Protein AF-A0A957QYV6-F1 (afdb_monomer_lite)

Foldseek 3Di:
DDPPDQQKAKEKAKAAALQAPPDDQVFWKKKWKAAPVRDIDIDIWGADPNRITMDMDIDSDQRAKTKIWIAGNQADSLRRVFADTDIDIDGSVQVPDSYHYDDYDYDHNVRVVVRVLFKDKDKDKDFDADPVRAGDFFKKKWKWFWDAEQQKIWTHTFWIWGAHPRRMTMIMGMGGARGDQVSVVVVTDIAGHVVSVVVQQVQCVVQDDPVLQFDDDGDDFQLNCQSVQVVPDDPVPRGGGHDDPVCQVVSLVSNVVRGDQDVVCVVLCYPPNHPDDCSRDSDGPIDMWIWDQDPNDIDTPDDDGSD

Secondary structure (DSSP, 8-state):
----PPP-EEEEEEEE-TT-TT--TT--EEEEEEETTS-EEEEEE---TTSEEEEEEEESS---SEEEEEEESSS-HHHHHHB--EEEEE-GGGTTSSEEEPPPEE--HHHHHHHHHHEEEEEEEEE-B-TTS-B-TT-EEEEEEEEEETTEEEEEEEEEEE--TTSEEEEEEEEE--B-HHHHHHT--EEE-HHHHHHHHHHHTTTS-GGGSPPP-SS--GGGGTTTTGGGS-GGGS--SS--GGGHHHHHHHHHTTSPP-HHHHHTT-BTTS---GGG--S--EEEEEEEEETTEEEEEEE----

Radius of gyration: 24.92 Å; chains: 1; bounding box: 70×62×64 Å

Structure (mmCIF, N/CA/C/O backbone):
data_AF-A0A957QYV6-F1
#
_entry.id   AF-A0A957QYV6-F1
#
loop_
_atom_site.group_PDB
_atom_site.id
_atom_site.type_symbol
_atom_site.label_atom_id
_atom_site.label_alt_id
_atom_site.label_comp_id
_atom_site.label_asym_id
_atom_site.label_entity_id
_atom_site.label_seq_id
_atom_site.pdbx_PDB_ins_code
_atom_site.Cartn_x
_atom_site.Cartn_y
_atom_site.Cartn_z
_atom_site.occupancy
_atom_site.B_iso_or_equiv
_atom_site.auth_seq_id
_atom_site.auth_comp_id
_atom_site.auth_asym_id
_atom_site.auth_atom_id
_atom_site.pdbx_PDB_model_num
ATOM 1 N N . MET A 1 1 ? -46.517 17.471 26.482 1.00 41.19 1 MET A N 1
ATOM 2 C CA . MET A 1 1 ? -46.016 16.494 25.492 1.00 41.19 1 MET A CA 1
ATOM 3 C C . MET A 1 1 ? -44.554 16.227 25.803 1.00 41.19 1 MET A C 1
ATOM 5 O O . MET A 1 1 ? -43.732 17.108 25.601 1.00 41.19 1 MET A O 1
ATOM 9 N N . ALA A 1 2 ? -44.250 15.076 26.402 1.00 37.91 2 ALA A N 1
ATOM 10 C CA . ALA A 1 2 ? -42.881 14.695 26.727 1.00 37.91 2 ALA A CA 1
ATOM 11 C C . ALA A 1 2 ? -42.143 14.299 25.440 1.00 37.91 2 ALA A C 1
ATOM 13 O O . ALA A 1 2 ? -42.608 13.440 24.692 1.00 37.91 2 ALA A O 1
ATOM 14 N N . SER A 1 3 ? -41.010 14.946 25.183 1.00 40.34 3 SER A N 1
ATOM 15 C CA . SER A 1 3 ? -40.049 14.562 24.151 1.00 40.34 3 SER A CA 1
ATOM 16 C C . SER A 1 3 ? -39.542 13.147 24.458 1.00 40.34 3 SER A C 1
ATOM 18 O O . SER A 1 3 ? -38.694 12.982 25.334 1.00 40.34 3 SER A O 1
ATOM 20 N N . LYS A 1 4 ? -40.059 12.122 23.764 1.00 45.66 4 LYS A N 1
ATOM 21 C CA . LYS A 1 4 ? -39.430 10.793 23.730 1.00 45.66 4 LYS A CA 1
ATOM 22 C C . LYS A 1 4 ? -38.007 10.979 23.201 1.00 45.66 4 LYS A C 1
ATOM 24 O O . LYS A 1 4 ? -37.834 11.356 22.043 1.00 45.66 4 LYS A O 1
ATOM 29 N N . GLY A 1 5 ? -37.006 10.784 24.061 1.00 51.62 5 GLY A N 1
ATOM 30 C CA . GLY A 1 5 ? -35.606 10.769 23.645 1.00 51.62 5 GLY A CA 1
ATOM 31 C C . GLY A 1 5 ? -35.443 9.768 22.504 1.00 51.62 5 GLY A C 1
ATOM 32 O O . GLY A 1 5 ? -35.976 8.665 22.588 1.00 51.62 5 GLY A O 1
ATOM 33 N N . LYS A 1 6 ? -34.788 10.179 21.411 1.00 58.88 6 LYS A N 1
ATOM 34 C CA . LYS A 1 6 ? -34.484 9.275 20.294 1.00 58.88 6 LYS A CA 1
ATOM 35 C C . LYS A 1 6 ? -33.750 8.059 20.857 1.00 58.88 6 LYS A C 1
ATOM 37 O O . LYS A 1 6 ? -32.731 8.249 21.517 1.00 58.88 6 LYS A O 1
ATOM 42 N N . GLU A 1 7 ? -34.279 6.861 20.615 1.00 69.56 7 GLU A N 1
ATOM 43 C CA . GLU A 1 7 ? -33.605 5.605 20.952 1.00 69.56 7 GLU A CA 1
ATOM 44 C C . GLU A 1 7 ? -32.181 5.644 20.386 1.00 69.56 7 GLU A C 1
ATOM 46 O O . GLU A 1 7 ? -31.974 5.981 19.217 1.00 69.56 7 GLU A O 1
ATOM 51 N N . GLN A 1 8 ? -31.191 5.391 21.240 1.00 89.38 8 GLN A N 1
ATOM 52 C CA . GLN A 1 8 ? -29.783 5.373 20.861 1.00 89.38 8 GLN A CA 1
ATOM 53 C C . GLN A 1 8 ? -29.248 3.966 21.051 1.00 89.38 8 GLN A C 1
ATOM 55 O O . GLN A 1 8 ? -29.280 3.429 22.154 1.00 89.38 8 GLN A O 1
ATOM 60 N N . TYR A 1 9 ? -28.706 3.411 19.976 1.00 94.94 9 TYR A N 1
ATOM 61 C CA . TYR A 1 9 ? -28.105 2.088 19.978 1.00 94.94 9 TYR A CA 1
ATOM 62 C C . TYR A 1 9 ? -26.615 2.227 20.279 1.00 94.94 9 TYR A C 1
ATOM 64 O O . TYR A 1 9 ? -25.927 3.007 19.623 1.00 94.94 9 TYR A O 1
ATOM 72 N N . THR A 1 10 ? -26.100 1.495 21.260 1.00 96.69 10 THR A N 1
ATOM 73 C CA . THR A 1 10 ? -24.706 1.575 21.703 1.00 96.69 10 THR A CA 1
ATOM 74 C C . THR A 1 10 ? -24.008 0.234 21.530 1.00 96.69 10 THR A C 1
ATOM 76 O O . THR A 1 10 ? -24.492 -0.787 22.007 1.00 96.69 10 THR A O 1
ATOM 79 N N . LEU A 1 11 ? -22.847 0.246 20.878 1.00 97.69 11 LEU A N 1
ATOM 80 C CA . LEU A 1 11 ? -21.939 -0.894 20.794 1.00 97.69 11 LEU A CA 1
ATOM 81 C C . LEU A 1 11 ? -20.693 -0.620 21.628 1.00 97.69 11 LEU A C 1
ATOM 83 O O . LEU A 1 11 ? -19.989 0.363 21.385 1.00 97.69 11 LEU A O 1
ATOM 87 N N . THR A 1 12 ? -20.386 -1.539 22.533 1.00 97.88 12 THR A N 1
ATOM 88 C CA . THR A 1 12 ? -19.135 -1.572 23.286 1.00 97.88 12 THR A CA 1
ATOM 89 C C . THR A 1 12 ? -18.240 -2.682 22.754 1.00 97.88 12 THR A C 1
ATOM 91 O O . THR A 1 12 ? -18.646 -3.844 22.702 1.00 97.88 12 THR A O 1
ATOM 94 N N . VAL A 1 13 ? -17.008 -2.322 22.395 1.00 98.31 13 VAL A N 1
ATOM 95 C CA . VAL A 1 13 ? -15.967 -3.234 21.909 1.00 98.31 13 VAL A CA 1
ATOM 96 C C . VAL A 1 13 ? -14.778 -3.172 22.873 1.00 98.31 13 VAL A C 1
ATOM 98 O O . VAL A 1 13 ? -13.938 -2.274 22.746 1.00 98.31 13 VAL A O 1
ATOM 101 N N . PRO A 1 14 ? -14.708 -4.072 23.868 1.00 98.25 14 PRO A N 1
ATOM 102 C CA . PRO A 1 14 ? -13.541 -4.191 24.729 1.00 98.25 14 PRO A CA 1
ATOM 103 C C . PRO A 1 14 ? -12.377 -4.810 23.949 1.00 98.25 14 PRO A C 1
ATOM 105 O O . PRO A 1 14 ? -12.573 -5.699 23.120 1.00 98.25 14 PRO A O 1
ATOM 108 N N . LEU A 1 15 ? -11.164 -4.351 24.226 1.00 98.25 15 LEU A N 1
ATOM 109 C CA . LEU A 1 15 ? -9.925 -4.836 23.627 1.00 98.25 15 LEU A CA 1
ATOM 110 C C . LEU A 1 15 ? -8.982 -5.301 24.731 1.00 98.25 15 LEU A C 1
ATOM 112 O O . LEU A 1 15 ? -8.881 -4.645 25.772 1.00 98.25 15 LEU A O 1
ATOM 116 N N . ASP A 1 16 ? -8.273 -6.394 24.475 1.00 97.56 16 ASP A N 1
ATOM 117 C CA . ASP A 1 16 ? -7.343 -6.986 25.429 1.00 97.56 16 ASP A CA 1
ATOM 118 C C . ASP A 1 16 ? -6.001 -7.313 24.766 1.00 97.56 16 ASP A C 1
ATOM 120 O O . ASP A 1 16 ? -5.894 -8.234 23.962 1.00 97.56 16 ASP A O 1
ATOM 124 N N . ALA A 1 17 ? -4.977 -6.538 25.101 1.00 96.69 17 ALA A N 1
ATOM 125 C CA . ALA A 1 17 ? -3.587 -6.737 24.714 1.00 96.69 17 ALA A CA 1
ATOM 126 C C . ALA A 1 17 ? -2.725 -7.220 25.897 1.00 96.69 17 ALA A C 1
ATOM 128 O O . ALA A 1 17 ? -1.499 -7.188 25.809 1.00 96.69 17 ALA A O 1
ATOM 129 N N . SER A 1 18 ? -3.323 -7.679 27.008 1.00 95.38 18 SER A N 1
ATOM 130 C CA . SER A 1 18 ? -2.570 -8.071 28.210 1.00 95.38 18 SER A CA 1
ATOM 131 C C . SER A 1 18 ? -1.651 -9.280 27.997 1.00 95.38 18 SER A C 1
ATOM 133 O O . SER A 1 18 ? -0.782 -9.543 28.822 1.00 95.38 18 SER A O 1
ATOM 135 N N . GLY A 1 19 ? -1.864 -10.047 26.924 1.00 93.75 19 GLY A N 1
ATOM 136 C CA . GLY A 1 19 ? -1.032 -11.190 26.535 1.00 93.75 19 GLY A CA 1
ATOM 137 C C . GLY A 1 19 ? 0.187 -10.836 25.675 1.00 93.75 19 GLY A C 1
ATOM 138 O O . GLY A 1 19 ? 0.870 -11.745 25.211 1.00 93.75 19 GLY A O 1
ATOM 139 N N . VAL A 1 20 ? 0.443 -9.552 25.409 1.00 94.31 20 VAL A N 1
ATOM 140 C CA . VAL A 1 20 ? 1.568 -9.099 24.580 1.00 94.31 20 VAL A CA 1
ATOM 141 C C . VAL A 1 20 ? 2.818 -8.903 25.443 1.00 94.31 20 VAL A C 1
ATOM 143 O O . VAL A 1 20 ? 2.826 -8.069 26.344 1.00 94.31 20 VAL A O 1
ATOM 146 N N . GLU A 1 21 ? 3.894 -9.630 25.134 1.00 86.75 21 GLU A N 1
ATOM 147 C CA . GLU A 1 21 ? 5.145 -9.615 25.917 1.00 86.75 21 GLU A CA 1
ATOM 148 C C . GLU A 1 21 ? 5.842 -8.237 25.924 1.00 86.75 21 GLU A C 1
ATOM 150 O O . GLU A 1 21 ? 6.286 -7.782 26.973 1.00 86.75 21 GLU A O 1
ATOM 155 N N . ASP A 1 22 ? 5.847 -7.525 24.789 1.00 83.19 22 ASP A N 1
ATOM 156 C CA . ASP A 1 22 ? 6.442 -6.183 24.629 1.00 83.19 22 ASP A CA 1
ATOM 157 C C . ASP A 1 22 ? 5.376 -5.076 24.535 1.00 83.19 22 ASP A C 1
ATOM 159 O O . ASP A 1 22 ? 5.407 -4.203 23.652 1.00 83.19 22 ASP A O 1
ATOM 163 N N . PHE A 1 23 ? 4.364 -5.158 25.397 1.00 89.38 23 PHE A N 1
ATOM 164 C CA . PHE A 1 23 ? 3.255 -4.214 25.396 1.00 89.38 23 PHE A CA 1
ATOM 165 C C . PHE A 1 23 ? 3.702 -2.793 25.783 1.00 89.38 23 PHE A C 1
ATOM 167 O O . PHE A 1 23 ? 4.409 -2.580 26.767 1.00 89.38 23 PHE A O 1
ATOM 174 N N . GLN A 1 24 ? 3.241 -1.807 25.009 1.00 86.31 24 GLN A N 1
ATOM 175 C CA . GLN A 1 24 ? 3.562 -0.387 25.166 1.00 86.31 24 GLN A CA 1
ATOM 176 C C . GLN A 1 24 ? 2.261 0.439 25.178 1.00 86.31 24 GLN A C 1
ATOM 178 O O . GLN A 1 24 ? 1.635 0.592 24.129 1.00 86.31 24 GLN A O 1
ATOM 183 N N . PRO A 1 25 ? 1.809 0.965 26.332 1.00 83.06 25 PRO A N 1
ATOM 184 C CA . PRO A 1 25 ? 0.479 1.577 26.476 1.00 83.06 25 PRO A CA 1
ATOM 185 C C . PRO A 1 25 ? 0.282 2.877 25.682 1.00 83.06 25 PRO A C 1
ATOM 187 O O . PRO A 1 25 ? -0.850 3.284 25.414 1.00 83.06 25 PRO A O 1
ATOM 190 N N . GLU A 1 26 ? 1.363 3.545 25.288 1.00 84.75 26 GLU A N 1
ATOM 191 C CA . GLU A 1 26 ? 1.342 4.701 24.392 1.00 84.75 26 GLU A CA 1
ATOM 192 C C . GLU A 1 26 ? 0.882 4.349 22.970 1.00 84.75 26 GLU A C 1
ATOM 194 O O . GLU A 1 26 ? 0.421 5.230 22.237 1.00 84.75 26 GLU A O 1
ATOM 199 N N . GLN A 1 27 ? 0.964 3.072 22.590 1.00 83.12 27 GLN A N 1
ATOM 200 C CA . GLN A 1 27 ? 0.507 2.583 21.298 1.00 83.12 27 GLN A CA 1
ATOM 201 C C . GLN A 1 27 ? -0.994 2.333 21.357 1.00 83.12 27 GLN A C 1
ATOM 203 O O . GLN A 1 27 ? -1.493 1.494 22.104 1.00 83.12 27 GLN A O 1
ATOM 208 N N . GLY A 1 28 ? -1.730 3.103 20.561 1.00 92.56 28 GLY A N 1
ATOM 209 C CA . GLY A 1 28 ? -3.151 2.876 20.370 1.00 92.56 28 GLY A CA 1
ATOM 210 C C . GLY A 1 28 ? -3.423 1.881 19.250 1.00 92.56 28 GLY A C 1
ATOM 211 O O . GLY A 1 28 ? -2.550 1.531 18.459 1.00 92.56 28 GLY A O 1
ATOM 212 N N . VAL A 1 29 ? -4.689 1.513 19.123 1.00 95.69 29 VAL A N 1
ATOM 213 C CA . VAL A 1 29 ? -5.228 0.832 17.941 1.00 95.69 29 VAL A CA 1
ATOM 214 C C . VAL A 1 29 ? -6.418 1.606 17.405 1.00 95.69 29 VAL A C 1
ATOM 216 O O . VAL A 1 29 ? -6.993 2.457 18.090 1.00 95.69 29 VAL A O 1
ATOM 219 N N . ARG A 1 30 ? -6.803 1.322 16.166 1.00 96.88 30 ARG A N 1
ATOM 220 C CA . ARG A 1 30 ? -8.019 1.863 15.567 1.00 96.88 30 ARG A CA 1
ATOM 221 C C . ARG A 1 30 ? -9.064 0.764 15.475 1.00 96.88 30 ARG A C 1
ATOM 223 O O . ARG A 1 30 ? -8.775 -0.335 15.014 1.00 96.88 30 ARG A O 1
ATOM 230 N N . VAL A 1 31 ? -10.276 1.086 15.914 1.00 98.06 31 VAL A N 1
ATOM 231 C CA . VAL A 1 31 ? -11.458 0.235 15.797 1.00 98.06 31 VAL A CA 1
ATOM 232 C C . VAL A 1 31 ? -12.434 0.905 14.845 1.00 98.06 31 VAL A C 1
ATOM 234 O O . VAL A 1 31 ? -12.795 2.068 15.044 1.00 98.06 31 VAL A O 1
ATOM 237 N N . ALA A 1 32 ? -12.869 0.175 13.828 1.00 98.06 32 ALA A N 1
ATOM 238 C CA . ALA A 1 32 ? -13.902 0.601 12.900 1.00 98.06 32 ALA A CA 1
ATOM 239 C C . ALA A 1 32 ? -15.125 -0.310 13.029 1.00 98.06 32 ALA A C 1
ATOM 241 O O . ALA A 1 32 ? -14.990 -1.531 13.063 1.00 98.06 32 ALA A O 1
ATOM 242 N N . ALA A 1 33 ? -16.310 0.291 13.084 1.00 97.56 33 ALA A N 1
ATOM 243 C CA . ALA A 1 33 ? -17.585 -0.388 12.921 1.00 97.56 33 ALA A CA 1
ATOM 244 C C . ALA A 1 33 ? -18.136 -0.027 11.542 1.00 97.56 33 ALA A C 1
ATOM 246 O O . ALA A 1 33 ? -18.519 1.123 11.317 1.00 97.56 33 ALA A O 1
ATOM 247 N N . ILE A 1 34 ? -18.118 -0.991 10.624 1.00 96.81 34 ILE A N 1
ATOM 248 C CA . ILE A 1 34 ? -18.399 -0.800 9.200 1.00 96.81 34 ILE A CA 1
ATOM 249 C C . ILE A 1 34 ? -19.739 -1.452 8.880 1.00 96.81 34 ILE A C 1
ATOM 251 O O . ILE A 1 34 ? -19.940 -2.632 9.163 1.00 96.81 34 ILE A O 1
ATOM 255 N N . SER A 1 35 ? -20.668 -0.696 8.313 1.00 94.19 35 SER A N 1
ATOM 256 C CA . SER A 1 35 ? -21.968 -1.223 7.910 1.00 94.19 35 SER A CA 1
ATOM 257 C C . SER A 1 35 ? -21.918 -1.815 6.496 1.00 94.19 35 SER A C 1
ATOM 259 O O . SER A 1 35 ? -20.920 -1.714 5.778 1.00 94.19 35 SER A O 1
ATOM 261 N N . ARG A 1 36 ? -23.012 -2.453 6.071 1.00 90.25 36 ARG A N 1
ATOM 262 C CA . ARG A 1 36 ? -23.090 -3.116 4.760 1.00 90.25 36 ARG A CA 1
ATOM 263 C C . ARG A 1 36 ? -22.976 -2.154 3.570 1.00 90.25 36 ARG A C 1
ATOM 265 O O . ARG A 1 36 ? -22.570 -2.592 2.499 1.00 90.25 36 ARG A O 1
ATOM 272 N N . ASP A 1 37 ? -23.338 -0.883 3.741 1.00 90.31 37 ASP A N 1
ATOM 273 C CA . ASP A 1 37 ? -23.228 0.131 2.683 1.00 90.31 37 ASP A CA 1
ATOM 274 C C . ASP A 1 37 ? -21.818 0.750 2.576 1.00 90.31 37 ASP A C 1
ATOM 276 O O . ASP A 1 37 ? -21.574 1.587 1.709 1.00 90.31 37 ASP A O 1
ATOM 280 N N . GLY A 1 38 ? -20.883 0.321 3.432 1.00 89.06 38 GLY A N 1
ATOM 281 C CA . GLY A 1 38 ? -19.507 0.813 3.482 1.00 89.06 38 GLY A CA 1
ATOM 282 C C . GLY A 1 38 ? -19.302 2.024 4.394 1.00 89.06 38 GLY A C 1
ATOM 283 O O . GLY A 1 38 ? -18.157 2.404 4.643 1.00 89.06 38 GLY A O 1
ATOM 284 N N . SER A 1 39 ? -20.368 2.615 4.944 1.00 92.12 39 SER A N 1
ATOM 285 C CA . SER A 1 39 ? -20.246 3.647 5.973 1.00 92.12 39 SER A CA 1
ATOM 286 C C . SER A 1 39 ? -19.592 3.081 7.231 1.00 92.12 39 SER A C 1
ATOM 288 O O . SER A 1 39 ? -19.843 1.945 7.639 1.00 92.12 39 SER A O 1
ATOM 290 N N . ALA A 1 40 ? -18.742 3.887 7.865 1.00 95.25 40 ALA A N 1
ATOM 291 C CA . ALA A 1 40 ? -17.979 3.457 9.023 1.00 95.25 40 ALA A CA 1
ATOM 292 C C . ALA A 1 40 ? -17.968 4.513 10.124 1.00 95.25 40 ALA A C 1
ATOM 294 O O . ALA A 1 40 ? -17.790 5.706 9.873 1.00 95.25 40 ALA A O 1
ATOM 295 N N . LEU A 1 41 ? -18.082 4.050 11.367 1.00 96.75 41 LEU A N 1
ATOM 296 C CA . LEU A 1 41 ? -17.695 4.827 12.538 1.00 96.75 41 LEU A CA 1
ATOM 297 C C . LEU A 1 41 ? -16.341 4.333 13.028 1.00 96.75 41 LEU A C 1
ATOM 299 O O . LEU A 1 41 ? -16.109 3.132 13.121 1.00 96.75 41 LEU A O 1
ATOM 303 N N . VAL A 1 42 ? -15.457 5.262 13.384 1.00 97.62 42 VAL A N 1
ATOM 304 C CA . VAL A 1 42 ? -14.078 4.944 13.770 1.00 97.62 42 VAL A CA 1
ATOM 305 C C . VAL A 1 42 ? -13.759 5.522 15.140 1.00 97.62 42 VAL A C 1
ATOM 307 O O . VAL A 1 42 ? -14.167 6.639 15.476 1.00 97.62 42 VAL A O 1
ATOM 310 N N . ARG A 1 43 ? -13.018 4.762 15.945 1.00 97.75 43 ARG A N 1
ATOM 311 C CA . ARG A 1 43 ? -12.474 5.185 17.236 1.00 97.75 43 ARG A CA 1
ATOM 312 C C . ARG A 1 43 ? -11.015 4.778 17.333 1.00 97.75 43 ARG A C 1
ATOM 314 O O . ARG A 1 43 ? -10.644 3.683 16.930 1.00 97.75 43 ARG A O 1
ATOM 321 N N . GLN A 1 44 ? -10.196 5.661 17.887 1.00 96.56 44 GLN A N 1
ATOM 322 C CA . GLN A 1 44 ? -8.854 5.304 18.324 1.00 96.56 44 GLN A CA 1
ATOM 323 C C . GLN A 1 44 ? -8.929 4.929 19.801 1.00 96.56 44 GLN A C 1
ATOM 325 O O . GLN A 1 44 ? -9.503 5.672 20.597 1.00 96.56 44 GLN A O 1
ATOM 330 N N . VAL A 1 45 ? -8.384 3.772 20.151 1.00 96.75 45 VAL A N 1
ATOM 331 C CA . VAL A 1 45 ? -8.402 3.233 21.508 1.00 96.75 45 VAL A CA 1
ATOM 332 C C . VAL A 1 45 ? -6.989 3.278 22.053 1.00 96.75 45 VAL A C 1
ATOM 334 O O . VAL A 1 45 ? -6.060 2.779 21.421 1.00 96.75 45 VAL A O 1
ATOM 337 N N . LYS A 1 46 ? -6.842 3.897 23.221 1.00 95.75 46 LYS A N 1
ATOM 338 C CA . LYS A 1 46 ? -5.640 3.791 24.044 1.00 95.75 46 LYS A CA 1
ATOM 339 C C . LYS A 1 46 ? -5.863 2.702 25.079 1.00 95.75 46 LYS A C 1
ATOM 341 O O . LYS A 1 46 ? -6.993 2.506 25.530 1.00 95.75 46 LYS A O 1
ATOM 346 N N . PHE A 1 47 ? -4.788 2.032 25.447 1.00 96.19 47 PHE A N 1
ATOM 347 C CA . PHE A 1 47 ? -4.816 0.996 26.461 1.00 96.19 47 PHE A CA 1
ATOM 348 C C . PHE A 1 47 ? -4.365 1.554 27.807 1.00 96.19 47 PHE A C 1
ATOM 350 O O . PHE A 1 47 ? -3.587 2.508 27.885 1.00 96.19 47 PHE A O 1
ATOM 357 N N . ASP A 1 48 ? -4.865 0.955 28.877 1.00 95.19 48 ASP A N 1
ATOM 358 C CA . ASP A 1 48 ? -4.328 1.159 30.210 1.00 95.19 48 ASP A CA 1
ATOM 359 C C . ASP A 1 48 ? -3.026 0.362 30.420 1.00 95.19 48 ASP A C 1
ATOM 361 O O . ASP A 1 48 ? -2.544 -0.364 29.548 1.00 95.19 48 ASP A O 1
ATOM 365 N N . LYS A 1 49 ? -2.443 0.485 31.617 1.00 93.12 49 LYS A N 1
ATOM 366 C CA . LYS A 1 49 ? -1.201 -0.215 31.985 1.00 93.12 49 LYS A CA 1
ATOM 367 C C . LYS A 1 49 ? -1.338 -1.742 32.025 1.00 93.12 49 LYS A C 1
ATOM 369 O O . LYS A 1 49 ? -0.321 -2.420 32.067 1.00 93.12 49 LYS A O 1
ATOM 374 N N . SER A 1 50 ? -2.561 -2.268 32.058 1.00 93.69 50 SER A N 1
ATOM 375 C CA . SER A 1 50 ? -2.844 -3.706 32.035 1.00 93.69 50 SER A CA 1
ATOM 376 C C . SER A 1 50 ? -3.087 -4.247 30.625 1.00 93.69 50 SER A C 1
ATOM 378 O O . SER A 1 50 ? -3.381 -5.429 30.477 1.00 93.69 50 SER A O 1
ATOM 380 N N . GLY A 1 51 ? -2.975 -3.403 29.595 1.00 95.12 51 GLY A N 1
ATOM 381 C CA . GLY A 1 51 ? -3.239 -3.796 28.215 1.00 95.12 51 GLY A CA 1
ATOM 382 C C . GLY A 1 51 ? -4.718 -3.809 27.853 1.00 95.12 51 GLY A C 1
ATOM 383 O O . GLY A 1 51 ? -5.077 -4.381 26.830 1.00 95.12 51 GLY A O 1
ATOM 384 N N . ARG A 1 52 ? -5.599 -3.183 28.643 1.00 97.38 52 ARG A N 1
ATOM 385 C CA . ARG A 1 52 ? -7.043 -3.165 28.370 1.00 97.38 52 ARG A CA 1
ATOM 386 C C . ARG A 1 52 ? -7.490 -1.825 27.815 1.00 97.38 52 ARG A C 1
ATOM 388 O O . ARG A 1 52 ? -7.021 -0.770 28.232 1.00 97.38 52 ARG A O 1
ATOM 395 N N . GLY A 1 53 ? -8.402 -1.869 26.854 1.00 96.94 53 GLY A N 1
ATOM 396 C CA . GLY A 1 53 ? -8.959 -0.688 26.203 1.00 96.94 53 GLY A CA 1
ATOM 397 C C . GLY A 1 53 ? -10.401 -0.922 25.776 1.00 96.94 53 GLY A C 1
ATOM 398 O O . GLY A 1 53 ? -10.897 -2.047 25.802 1.00 96.94 53 GLY A O 1
ATOM 399 N N . GLN A 1 54 ? -11.098 0.140 25.381 1.00 97.94 54 GLN A N 1
ATOM 400 C CA . GLN A 1 54 ? -12.483 0.033 24.931 1.00 97.94 54 GLN A CA 1
ATOM 401 C C . GLN A 1 54 ? -12.805 1.069 23.854 1.00 97.94 54 GLN A C 1
ATOM 403 O O . GLN A 1 54 ? -12.476 2.248 23.993 1.00 97.94 54 GLN A O 1
ATOM 408 N N . ALA A 1 55 ? -13.506 0.636 22.805 1.00 98.06 55 ALA A N 1
ATOM 409 C CA . ALA A 1 55 ? -14.213 1.522 21.887 1.00 98.06 55 ALA A CA 1
ATOM 410 C C . ALA A 1 55 ? -15.718 1.496 22.178 1.00 98.06 55 ALA A C 1
ATOM 412 O O . ALA A 1 55 ? -16.297 0.430 22.386 1.00 98.06 55 ALA A O 1
ATOM 413 N N . SER A 1 56 ? -16.354 2.667 22.126 1.00 97.50 56 SER A N 1
ATOM 414 C CA . SER A 1 56 ? -17.811 2.798 22.188 1.00 97.50 56 SER A CA 1
ATOM 415 C C . SER A 1 56 ? -18.333 3.541 20.958 1.00 97.50 56 SER A C 1
ATOM 417 O O . SER A 1 56 ? -17.832 4.613 20.591 1.00 97.50 56 SER A O 1
ATOM 419 N N . PHE A 1 57 ? -19.354 2.967 20.328 1.00 97.31 57 PHE A N 1
ATOM 420 C CA . PHE A 1 57 ? -20.044 3.517 19.164 1.00 97.31 57 PHE A CA 1
ATOM 421 C C . PHE A 1 57 ? -21.510 3.749 19.501 1.00 97.31 57 PHE A C 1
ATOM 423 O O . PHE A 1 57 ? -22.134 2.903 20.134 1.00 97.31 57 PHE A O 1
ATOM 430 N N . THR A 1 58 ? -22.060 4.870 19.045 1.00 96.12 58 THR A N 1
ATOM 431 C CA . THR A 1 58 ? -23.467 5.219 19.252 1.00 96.12 58 THR A CA 1
ATOM 432 C C . THR A 1 58 ? -24.114 5.492 17.906 1.00 96.12 58 THR A C 1
ATOM 434 O O . THR A 1 58 ? -23.584 6.263 17.103 1.00 96.12 58 THR A O 1
ATOM 437 N N . PHE A 1 59 ? -25.268 4.879 17.677 1.00 94.31 59 PHE A N 1
ATOM 438 C CA . PHE A 1 59 ? -26.047 4.969 16.454 1.00 94.31 59 PHE A CA 1
ATOM 439 C C . PHE A 1 59 ? -27.420 5.561 16.771 1.00 94.31 59 PHE A C 1
ATOM 441 O O . PHE A 1 59 ? -28.017 5.281 17.810 1.00 94.31 59 PHE A O 1
ATOM 448 N N . ARG A 1 60 ? -27.920 6.406 15.865 1.00 92.12 60 ARG A N 1
ATOM 449 C CA . ARG A 1 60 ? -29.246 7.036 15.998 1.00 92.12 60 ARG A CA 1
ATOM 450 C C . ARG A 1 60 ? -30.395 6.089 15.655 1.00 92.12 60 ARG A C 1
ATOM 452 O O . ARG A 1 60 ? -31.530 6.370 16.006 1.00 92.12 60 ARG A O 1
ATOM 459 N N . GLU A 1 61 ? -30.088 5.025 14.926 1.00 90.88 61 GLU A N 1
ATOM 460 C CA . GLU A 1 61 ? -31.014 4.009 14.435 1.00 90.88 61 GLU A CA 1
ATOM 461 C C . GLU A 1 61 ? -30.325 2.646 14.542 1.00 90.88 61 GLU A C 1
ATOM 463 O O . GLU A 1 61 ? -29.098 2.586 14.689 1.00 90.88 61 GLU A O 1
ATOM 468 N N . LYS A 1 62 ? -31.094 1.552 14.464 1.00 92.06 62 LYS A N 1
ATOM 469 C CA . LYS A 1 62 ? -30.539 0.192 14.485 1.00 92.06 62 LYS A CA 1
ATOM 470 C C . LYS A 1 62 ? -29.555 0.023 13.325 1.00 92.06 62 LYS A C 1
ATOM 472 O O . LYS A 1 62 ? -29.989 0.056 12.175 1.00 92.06 62 LYS A O 1
ATOM 477 N N . PRO A 1 63 ? -28.259 -0.224 13.587 1.00 92.19 63 PRO A N 1
ATOM 478 C CA . PRO A 1 63 ? -27.256 -0.261 12.524 1.00 92.19 63 PRO A CA 1
ATOM 479 C C . PRO A 1 63 ? -27.284 -1.564 11.710 1.00 92.19 63 PRO A C 1
ATOM 481 O O . PRO A 1 63 ? -26.618 -1.673 10.685 1.00 92.19 63 PRO A O 1
ATOM 484 N N . GLY A 1 64 ? -28.051 -2.568 12.150 1.00 93.69 64 GLY A N 1
ATOM 485 C CA . GLY A 1 64 ? -28.163 -3.846 11.459 1.00 93.69 64 GLY A CA 1
ATOM 486 C C . GLY A 1 64 ? -26.869 -4.657 11.538 1.00 93.69 64 GLY A C 1
ATOM 487 O O . GLY A 1 64 ? -26.329 -4.873 12.623 1.00 93.69 64 GLY A O 1
ATOM 488 N N . HIS A 1 65 ? -26.416 -5.172 10.395 1.00 96.38 65 HIS A N 1
ATOM 489 C CA . HIS A 1 65 ? -25.183 -5.950 10.309 1.00 96.38 65 HIS A CA 1
ATOM 490 C C . HIS A 1 65 ? -23.962 -5.029 10.294 1.00 96.38 65 HIS A C 1
ATOM 492 O O . HIS A 1 65 ? -23.908 -4.101 9.484 1.00 96.38 65 HIS A O 1
ATOM 498 N N . LEU A 1 66 ? -22.971 -5.329 11.130 1.00 97.00 66 LEU A N 1
ATOM 499 C CA . LEU A 1 66 ? -21.723 -4.574 11.210 1.00 97.00 66 LEU A CA 1
ATOM 500 C C . LEU A 1 66 ? -20.518 -5.504 11.124 1.00 97.00 66 LEU A C 1
ATOM 502 O O . LEU A 1 66 ? -20.493 -6.528 11.795 1.00 97.00 66 LEU A O 1
ATOM 506 N N . LYS A 1 67 ? -19.485 -5.083 10.401 1.00 97.25 67 LYS A N 1
ATOM 507 C CA . LYS A 1 67 ? -18.140 -5.641 10.500 1.00 97.25 67 LYS A CA 1
ATOM 508 C C . LYS A 1 67 ? -17.322 -4.784 11.454 1.00 97.25 67 LYS A C 1
ATOM 510 O O . LYS A 1 67 ? -17.109 -3.597 11.198 1.00 97.25 67 LYS A O 1
ATOM 515 N N . ILE A 1 68 ? -16.860 -5.373 12.548 1.00 97.75 68 ILE A N 1
ATOM 516 C CA . ILE A 1 68 ? -15.909 -4.729 13.454 1.00 97.75 68 ILE A CA 1
ATOM 517 C C . ILE A 1 68 ? -14.508 -5.087 13.005 1.00 97.75 68 ILE A C 1
ATOM 519 O O . ILE A 1 68 ? -14.211 -6.257 12.778 1.00 97.75 68 ILE A O 1
ATOM 523 N N . VAL A 1 69 ? -13.656 -4.078 12.873 1.00 97.56 69 VAL A N 1
ATOM 524 C CA . VAL A 1 69 ? -12.261 -4.234 12.470 1.00 97.56 69 VAL A CA 1
ATOM 525 C C . VAL A 1 69 ? -11.368 -3.535 13.481 1.00 97.56 69 VAL A C 1
ATOM 527 O O . VAL A 1 69 ? -11.616 -2.381 13.822 1.00 97.56 69 VAL A O 1
ATOM 530 N N . VAL A 1 70 ? -10.329 -4.226 13.9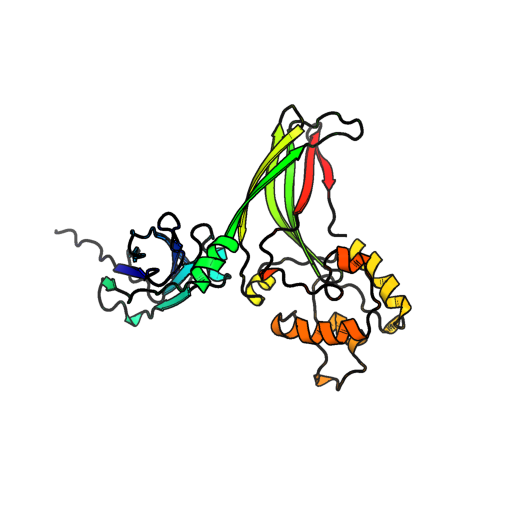40 1.00 97.69 70 VAL A N 1
ATOM 531 C CA . VAL A 1 70 ? -9.289 -3.699 14.828 1.00 97.69 70 VAL A CA 1
ATOM 532 C C . VAL A 1 70 ? -7.950 -3.791 14.105 1.00 97.69 70 VAL A C 1
ATOM 534 O O . VAL A 1 70 ? -7.604 -4.851 13.583 1.00 97.69 70 VAL A O 1
ATOM 537 N N . GLY A 1 71 ? -7.203 -2.689 14.071 1.00 96.31 71 GLY A N 1
ATOM 538 C CA . GLY A 1 71 ? -5.905 -2.626 13.402 1.00 96.31 71 GLY A CA 1
ATOM 539 C C . GLY A 1 71 ? -5.019 -1.465 13.862 1.00 96.31 71 GLY A C 1
ATOM 540 O O . GLY A 1 71 ? -5.303 -0.849 14.897 1.00 96.31 71 GLY A O 1
ATOM 541 N N . PRO A 1 72 ? -3.950 -1.149 13.103 1.00 94.94 72 PRO A N 1
ATOM 542 C CA . PRO A 1 72 ? -3.016 -0.077 13.442 1.00 94.94 72 PRO A CA 1
ATOM 543 C C . PRO A 1 72 ? -3.737 1.257 13.660 1.00 94.94 72 PRO A C 1
ATOM 545 O O . PRO A 1 72 ? -4.668 1.590 12.922 1.00 94.94 72 PRO A O 1
ATOM 548 N N . ALA A 1 73 ? -3.300 2.043 14.646 1.00 93.19 73 ALA A N 1
ATOM 549 C CA . ALA A 1 73 ? -3.916 3.335 14.956 1.00 93.19 73 ALA A CA 1
ATOM 550 C C . ALA A 1 73 ? -3.878 4.318 13.775 1.00 93.19 73 ALA A C 1
ATOM 552 O O . ALA A 1 73 ? -4.785 5.134 13.603 1.00 93.19 73 ALA A O 1
ATOM 553 N N . GLU A 1 74 ? -2.829 4.237 12.966 1.00 91.94 74 GLU A N 1
ATOM 554 C CA . GLU A 1 74 ? -2.525 5.169 11.893 1.00 91.94 74 GLU A CA 1
ATOM 555 C C . GLU A 1 74 ? -3.331 4.868 10.625 1.00 91.94 74 GLU A C 1
ATOM 557 O O . GLU A 1 74 ? -3.672 5.811 9.911 1.00 91.94 74 GLU A O 1
ATOM 562 N N . ALA A 1 75 ? -3.677 3.603 10.362 1.00 93.50 75 ALA A N 1
ATOM 563 C CA . ALA A 1 75 ? -4.314 3.122 9.127 1.00 93.50 75 ALA A CA 1
ATOM 564 C C . ALA A 1 75 ? -5.698 3.750 8.890 1.00 93.50 75 ALA A C 1
ATOM 566 O O . ALA A 1 75 ? -6.481 3.855 9.834 1.00 93.50 75 ALA A O 1
ATOM 567 N N . SER A 1 76 ? -6.042 4.189 7.670 1.00 92.44 76 SER A N 1
ATOM 568 C CA . SER A 1 76 ? -7.405 4.704 7.427 1.00 92.44 76 SER A CA 1
ATOM 569 C C . SER A 1 76 ? -8.438 3.581 7.448 1.00 92.44 76 SER A C 1
ATOM 571 O O . SER A 1 76 ? -8.105 2.401 7.498 1.00 92.44 76 SER A O 1
ATOM 573 N N . THR A 1 77 ? -9.718 3.944 7.419 1.00 92.19 77 THR A N 1
ATOM 574 C CA . THR A 1 77 ? -10.815 2.975 7.337 1.00 92.19 77 THR A CA 1
ATOM 575 C C . THR A 1 77 ? -10.696 2.086 6.100 1.00 92.19 77 THR A C 1
ATOM 577 O O . THR A 1 77 ? -10.993 0.896 6.163 1.00 92.19 77 THR A O 1
ATOM 580 N N . GLU A 1 78 ? -10.271 2.655 4.974 1.00 89.88 78 GLU A N 1
ATOM 581 C CA . GLU A 1 78 ? -10.060 1.940 3.715 1.00 89.88 78 GLU A CA 1
ATOM 582 C C . GLU A 1 78 ? -8.895 0.954 3.844 1.00 89.88 78 GLU A C 1
ATOM 584 O O . GLU A 1 78 ? -9.023 -0.193 3.415 1.00 89.88 78 GLU A O 1
ATOM 589 N N . ASP A 1 79 ? -7.809 1.372 4.505 1.00 92.44 79 ASP A N 1
ATOM 590 C CA . ASP A 1 79 ? -6.660 0.509 4.788 1.00 92.44 79 ASP A CA 1
ATOM 591 C C . ASP A 1 79 ? -7.060 -0.666 5.685 1.00 92.44 79 ASP A C 1
ATOM 593 O O . ASP A 1 79 ? -6.814 -1.822 5.352 1.00 92.44 79 ASP A O 1
ATOM 597 N N . LEU A 1 80 ? -7.772 -0.402 6.785 1.00 93.38 80 LEU A N 1
ATOM 598 C CA . LEU A 1 80 ? -8.215 -1.436 7.726 1.00 93.38 80 LEU A CA 1
ATOM 599 C C . LEU A 1 80 ? -9.059 -2.539 7.068 1.00 93.38 80 LEU A C 1
ATOM 601 O O . LEU A 1 80 ? -9.011 -3.688 7.507 1.00 93.38 80 LEU A O 1
ATOM 605 N N . GLN A 1 81 ? -9.822 -2.212 6.022 1.00 91.31 81 GLN A N 1
ATOM 606 C CA . GLN A 1 81 ? -10.643 -3.184 5.295 1.00 91.31 81 GLN A CA 1
ATOM 607 C C . GLN A 1 81 ? -9.825 -4.155 4.442 1.00 91.31 81 GLN A C 1
ATOM 609 O O . GLN A 1 81 ? -10.254 -5.296 4.256 1.00 91.31 81 GLN A O 1
ATOM 614 N N . GLY A 1 82 ? -8.690 -3.702 3.908 1.00 91.06 82 GLY A N 1
ATOM 615 C CA . GLY A 1 82 ? -7.836 -4.497 3.028 1.00 91.06 82 GLY A CA 1
ATOM 616 C C . GLY A 1 82 ? -6.588 -5.061 3.697 1.00 91.06 82 GLY A C 1
ATOM 617 O O . GLY A 1 82 ? -5.982 -5.990 3.163 1.00 91.06 82 GLY A O 1
ATOM 618 N N . MET A 1 83 ? -6.211 -4.532 4.857 1.00 94.12 83 MET A N 1
ATOM 619 C CA . MET A 1 83 ? -5.109 -5.023 5.673 1.00 94.12 83 MET A CA 1
ATOM 620 C C . MET A 1 83 ? -5.489 -6.273 6.464 1.00 94.12 83 MET A C 1
ATOM 622 O O . MET A 1 83 ? -6.655 -6.546 6.758 1.00 94.12 83 MET A O 1
ATOM 626 N N . GLN A 1 84 ? -4.468 -7.015 6.871 1.00 93.31 84 GLN A N 1
ATOM 627 C CA . GLN A 1 84 ? -4.607 -8.102 7.823 1.00 93.31 84 GLN A CA 1
ATOM 628 C C . GLN A 1 84 ? -4.897 -7.529 9.212 1.00 93.31 84 GLN A C 1
ATOM 630 O O . GLN A 1 84 ? -4.045 -6.999 9.923 1.00 93.31 84 GLN A O 1
ATOM 635 N N . THR A 1 85 ? -6.167 -7.590 9.575 1.00 95.12 85 THR A N 1
ATOM 636 C CA . THR A 1 85 ? -6.722 -7.027 10.800 1.00 95.12 85 THR A CA 1
ATOM 637 C C . THR A 1 85 ? -7.468 -8.103 11.571 1.00 95.12 85 THR A C 1
ATOM 639 O O . THR A 1 85 ? -7.825 -9.152 11.028 1.00 95.12 85 THR A O 1
ATOM 642 N N . ILE A 1 86 ? -7.732 -7.846 12.851 1.00 96.50 86 ILE A N 1
ATOM 643 C CA . ILE A 1 86 ? -8.678 -8.677 13.591 1.00 96.50 86 ILE A CA 1
ATOM 644 C C . ILE A 1 86 ? -10.066 -8.185 13.205 1.00 96.50 86 ILE A C 1
ATOM 646 O O . ILE A 1 86 ? -10.359 -6.997 13.342 1.00 96.50 86 ILE A O 1
ATOM 650 N N . SER A 1 87 ? -10.918 -9.082 12.712 1.00 95.06 87 SER A N 1
ATOM 651 C CA . SER A 1 87 ? -12.279 -8.724 12.329 1.00 95.06 87 SER A CA 1
ATOM 652 C C . SER A 1 87 ? -13.315 -9.676 12.906 1.00 95.06 87 SER A C 1
ATOM 654 O O . SER A 1 87 ? -13.058 -10.865 13.087 1.00 95.06 87 SER A O 1
ATOM 656 N N . GLN A 1 88 ? -14.486 -9.128 13.219 1.00 95.50 88 GLN A N 1
ATOM 657 C CA . GLN A 1 88 ? -15.633 -9.873 13.716 1.00 95.50 88 GLN A CA 1
ATOM 658 C C . GLN A 1 88 ? -16.904 -9.342 13.057 1.00 95.50 88 GLN A C 1
ATOM 660 O O . GLN A 1 88 ? -17.155 -8.138 13.053 1.00 95.50 88 GLN A O 1
ATOM 665 N N . GLU A 1 89 ? -17.717 -10.250 12.528 1.00 96.06 89 GLU A N 1
ATOM 666 C CA . GLU A 1 89 ? -19.024 -9.918 11.968 1.00 96.06 89 GLU A CA 1
ATOM 667 C C . GLU A 1 89 ? -20.089 -9.945 13.070 1.00 96.06 89 GLU A C 1
ATOM 669 O O . GLU A 1 89 ? -20.216 -10.913 13.825 1.00 96.06 89 GLU A O 1
ATOM 674 N N . LEU A 1 90 ? -20.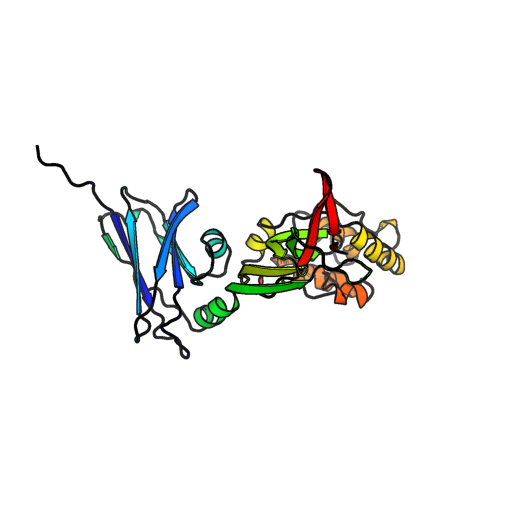878 -8.878 13.156 1.00 95.62 90 LEU A N 1
ATOM 675 C CA . LEU A 1 90 ? -21.989 -8.732 14.083 1.00 95.62 90 LEU A CA 1
ATOM 676 C C . LEU A 1 90 ? -23.305 -8.851 13.332 1.00 95.62 90 LEU A C 1
ATOM 678 O O . LEU A 1 90 ? -23.661 -8.025 12.489 1.00 95.62 90 LEU A O 1
ATOM 682 N N . SER A 1 91 ? -24.073 -9.874 13.694 1.00 94.81 91 SER A N 1
ATOM 683 C CA . SER A 1 91 ? -25.408 -10.074 13.147 1.00 94.81 91 SER A CA 1
ATOM 684 C C . SER A 1 91 ? -26.362 -8.966 13.592 1.00 94.81 91 SER A C 1
ATOM 686 O O . SER A 1 91 ? -26.408 -8.609 14.769 1.00 94.81 91 SER A O 1
ATOM 688 N N . ALA A 1 92 ? -27.245 -8.541 12.684 1.00 93.75 92 ALA A N 1
ATOM 689 C CA . ALA A 1 92 ? -28.356 -7.641 12.997 1.00 93.75 92 ALA A CA 1
ATOM 690 C C . ALA A 1 92 ? -29.236 -8.143 14.162 1.00 93.75 92 ALA A C 1
ATOM 692 O O . ALA A 1 92 ? -29.858 -7.347 14.859 1.00 93.75 92 ALA A O 1
ATOM 693 N N . ARG A 1 93 ? -29.263 -9.462 14.405 1.00 93.06 93 ARG A N 1
ATOM 694 C CA . ARG A 1 93 ? -30.029 -10.097 15.492 1.00 93.06 93 ARG A CA 1
ATOM 695 C C . ARG A 1 93 ? -29.508 -9.767 16.894 1.00 93.06 93 ARG A C 1
ATOM 697 O O . ARG A 1 93 ? -30.228 -10.004 17.859 1.00 93.06 93 ARG A O 1
ATOM 704 N N . LEU A 1 94 ? -28.280 -9.262 17.018 1.00 91.12 94 LEU A N 1
ATOM 705 C CA . LEU A 1 94 ? -27.715 -8.853 18.307 1.00 91.12 94 LEU A CA 1
ATOM 706 C C . LEU A 1 94 ? -28.370 -7.570 18.837 1.00 91.12 94 LEU A C 1
ATOM 708 O O . LEU A 1 94 ? -28.445 -7.384 20.044 1.00 91.12 94 LEU A O 1
ATOM 712 N N . TRP A 1 95 ? -28.948 -6.751 17.956 1.00 91.12 95 TRP A N 1
ATOM 713 C CA . TRP A 1 95 ? -29.633 -5.496 18.285 1.00 91.12 95 TRP A CA 1
ATOM 714 C C . TRP A 1 95 ? -31.089 -5.698 18.734 1.00 91.12 95 TRP A C 1
ATOM 716 O O . TRP A 1 95 ? -31.993 -4.968 18.315 1.00 91.12 95 TRP A O 1
ATOM 726 N N . ARG A 1 96 ? -31.339 -6.738 19.543 1.00 86.38 96 ARG A N 1
ATOM 727 C CA . ARG A 1 96 ? -32.621 -6.892 20.254 1.00 86.38 96 ARG A CA 1
ATOM 728 C C . ARG A 1 96 ? -32.761 -5.834 21.342 1.00 86.38 96 ARG A C 1
ATOM 730 O O . ARG A 1 96 ? -33.846 -5.282 21.491 1.00 86.38 96 ARG A O 1
ATOM 737 N N . ASP A 1 97 ? -31.648 -5.545 22.003 1.00 88.19 97 ASP A N 1
ATOM 738 C CA . ASP A 1 97 ? -31.508 -4.494 22.997 1.00 88.19 97 ASP A CA 1
ATOM 739 C C . ASP A 1 97 ? -30.795 -3.278 22.390 1.00 88.19 97 ASP A C 1
ATOM 741 O O . ASP A 1 97 ? -30.088 -3.378 21.380 1.00 88.19 97 ASP A O 1
ATOM 745 N N . ASP A 1 98 ? -30.949 -2.128 23.042 1.00 91.62 98 ASP A N 1
ATOM 746 C CA . ASP A 1 98 ? -30.305 -0.879 22.627 1.00 91.62 98 ASP A CA 1
ATOM 747 C C . ASP A 1 98 ? -28.800 -0.874 22.930 1.00 91.62 98 ASP A C 1
ATOM 749 O O . ASP A 1 98 ? -28.060 -0.058 22.389 1.00 91.62 98 ASP A O 1
ATOM 753 N N . VAL A 1 99 ? -28.315 -1.787 23.776 1.00 93.81 99 VAL A N 1
ATOM 754 C CA . VAL A 1 99 ? -26.903 -1.880 24.160 1.00 93.81 99 VAL A CA 1
ATOM 755 C C . VAL A 1 99 ? -26.366 -3.266 23.835 1.00 93.81 99 VAL A C 1
ATOM 757 O O . VAL A 1 99 ? -26.835 -4.270 24.364 1.00 93.81 99 VAL A O 1
ATOM 760 N N . VAL A 1 100 ? -25.327 -3.310 23.006 1.00 95.88 100 VAL A N 1
ATOM 761 C CA . VAL A 1 100 ? -24.593 -4.526 22.659 1.00 95.88 100 VAL A CA 1
ATOM 762 C C . VAL A 1 100 ? -23.190 -4.435 23.246 1.00 95.88 100 VAL A C 1
ATOM 764 O O . VAL A 1 100 ? -22.430 -3.520 22.930 1.00 95.88 100 VAL A O 1
ATOM 767 N N . ASN A 1 101 ? -22.832 -5.404 24.087 1.00 96.06 101 ASN A N 1
ATOM 768 C CA . ASN A 1 101 ? -21.486 -5.544 24.636 1.00 96.06 101 ASN A CA 1
ATOM 769 C C . ASN A 1 101 ? -20.833 -6.785 24.037 1.00 96.06 101 ASN A C 1
ATOM 771 O O . ASN A 1 101 ? -21.352 -7.893 24.187 1.00 96.06 101 ASN A O 1
ATOM 775 N N . LEU A 1 102 ? -19.710 -6.599 23.350 1.00 96.25 102 LEU A N 1
ATOM 776 C CA . LEU A 1 102 ? -18.943 -7.713 22.808 1.00 96.25 102 LEU A CA 1
ATOM 777 C C . LEU A 1 102 ? -18.044 -8.337 23.878 1.00 96.25 102 LEU A C 1
ATOM 779 O O . LEU A 1 102 ? -17.627 -7.641 24.810 1.00 96.25 102 LEU A O 1
ATOM 783 N N . PRO A 1 103 ? -17.691 -9.627 23.739 1.00 96.44 103 PRO A N 1
ATOM 784 C CA . PRO A 1 103 ? -16.535 -10.159 24.444 1.00 96.44 103 PRO A CA 1
ATOM 785 C C . PRO A 1 103 ? -15.273 -9.388 24.036 1.00 96.44 103 PRO A C 1
ATOM 787 O O . PRO A 1 103 ? -15.194 -8.842 22.933 1.00 96.44 103 PRO A O 1
ATOM 790 N N . ALA A 1 104 ? -14.283 -9.354 24.928 1.00 97.62 104 ALA A N 1
ATOM 791 C CA . ALA A 1 104 ? -13.028 -8.676 24.646 1.00 97.62 104 ALA A CA 1
ATOM 792 C C . ALA A 1 104 ? -12.329 -9.295 23.428 1.00 97.62 104 ALA A C 1
ATOM 794 O O . ALA A 1 104 ? -12.173 -10.514 23.334 1.00 97.62 104 ALA A O 1
ATOM 795 N N . ILE A 1 105 ? -11.898 -8.442 22.502 1.00 98.06 105 ILE A N 1
ATOM 796 C CA . ILE A 1 105 ? -11.101 -8.856 21.351 1.00 98.06 105 ILE A CA 1
ATOM 797 C C . ILE A 1 105 ? -9.647 -8.957 21.807 1.00 98.06 105 ILE A C 1
ATOM 799 O O . ILE A 1 105 ? -9.002 -7.939 22.068 1.00 98.06 105 ILE A O 1
ATOM 803 N N . ALA A 1 106 ? -9.149 -10.188 21.901 1.00 97.50 106 ALA A N 1
ATOM 804 C CA . ALA A 1 106 ? -7.761 -10.459 22.244 1.00 97.50 106 ALA A CA 1
ATOM 805 C C . ALA A 1 106 ? -6.829 -10.070 21.086 1.00 97.50 106 ALA A C 1
ATOM 807 O O . ALA A 1 106 ? -6.988 -10.540 19.958 1.00 97.50 106 ALA A O 1
ATOM 808 N N . ILE A 1 107 ? -5.837 -9.233 21.375 1.00 96.81 107 ILE A N 1
ATOM 809 C CA . ILE A 1 107 ? -4.790 -8.817 20.447 1.00 96.81 107 ILE A CA 1
ATOM 810 C C . ILE A 1 107 ? -3.538 -9.618 20.783 1.00 96.81 107 ILE A C 1
ATOM 812 O O . ILE A 1 107 ? -2.939 -9.453 21.843 1.00 96.81 107 ILE A O 1
ATOM 816 N N . SER A 1 108 ? -3.150 -10.510 19.876 1.00 95.19 108 SER A N 1
ATOM 817 C CA . SER A 1 108 ? -1.954 -11.333 20.049 1.00 95.19 108 SER A CA 1
ATOM 818 C C . SER A 1 108 ? -0.669 -10.540 19.794 1.00 95.19 108 SER A C 1
ATOM 820 O O . SER A 1 108 ? -0.666 -9.545 19.061 1.00 95.19 108 SER A O 1
ATOM 822 N N . SER A 1 109 ? 0.456 -11.044 20.315 1.00 94.44 109 SER A N 1
ATOM 823 C CA . SER A 1 109 ? 1.795 -10.492 20.052 1.00 94.44 109 SER A CA 1
ATOM 824 C C . SER A 1 109 ? 2.112 -10.384 18.559 1.00 94.44 109 SER A C 1
ATOM 826 O O . SER A 1 109 ? 2.796 -9.450 18.151 1.00 94.44 109 SER A O 1
ATOM 828 N N . TYR A 1 110 ? 1.576 -11.290 17.728 1.00 93.19 110 TYR A N 1
ATOM 829 C CA . TYR A 1 110 ? 1.721 -11.230 16.272 1.00 93.19 110 TYR A CA 1
ATOM 830 C C . TYR A 1 110 ? 1.142 -9.927 15.706 1.00 93.19 110 TYR A C 1
ATOM 832 O O . TYR A 1 110 ? 1.868 -9.156 15.079 1.00 93.19 110 TYR A O 1
ATOM 840 N N . TYR A 1 111 ? -0.141 -9.650 15.963 1.00 93.94 111 TYR A N 1
ATOM 841 C CA . TYR A 1 111 ? -0.789 -8.439 15.455 1.00 93.94 111 TYR A CA 1
ATOM 842 C C . TYR A 1 111 ? -0.158 -7.184 16.047 1.00 93.94 111 TYR A C 1
ATOM 844 O O . TYR A 1 111 ? 0.123 -6.240 15.314 1.00 93.94 111 TYR A O 1
ATOM 852 N N . TRP A 1 112 ? 0.142 -7.200 17.347 1.00 92.44 112 TRP A N 1
ATOM 853 C CA . TRP A 1 112 ? 0.801 -6.079 18.009 1.00 92.44 112 TRP A CA 1
ATOM 854 C C . TRP A 1 112 ? 2.155 -5.744 17.379 1.00 92.44 112 TRP A C 1
ATOM 856 O O . TRP A 1 112 ? 2.438 -4.590 17.061 1.00 92.44 112 TRP A O 1
ATOM 866 N N . HIS A 1 113 ? 2.997 -6.755 17.151 1.00 91.19 113 HIS A N 1
ATOM 867 C CA . HIS A 1 113 ? 4.300 -6.566 16.529 1.00 91.19 113 HIS A CA 1
ATOM 868 C C . HIS A 1 113 ? 4.167 -6.023 15.104 1.00 91.19 113 HIS A C 1
ATOM 870 O O . HIS A 1 113 ? 4.802 -5.023 14.759 1.00 91.19 113 HIS A O 1
ATOM 876 N N . TRP A 1 114 ? 3.329 -6.660 14.288 1.00 91.69 114 TRP A N 1
ATOM 877 C CA . TRP A 1 114 ? 3.233 -6.352 12.869 1.00 91.69 114 TRP A CA 1
ATOM 878 C C . TRP A 1 114 ? 2.522 -5.041 12.571 1.00 91.69 114 TRP A C 1
ATOM 880 O O . TRP A 1 114 ? 2.989 -4.306 11.710 1.00 91.69 114 TRP A O 1
ATOM 890 N N . TRP A 1 115 ? 1.470 -4.674 13.303 1.00 92.00 115 TRP A N 1
ATOM 891 C CA . TRP A 1 115 ? 0.759 -3.413 13.071 1.00 92.00 115 TRP A CA 1
ATOM 892 C C . TRP A 1 115 ? 1.649 -2.177 13.233 1.00 92.00 115 TRP A C 1
ATOM 894 O O . TRP A 1 115 ? 1.497 -1.225 12.469 1.00 92.00 115 TRP A O 1
ATOM 904 N N . ARG A 1 116 ? 2.647 -2.227 14.126 1.00 86.06 116 ARG A N 1
ATOM 905 C CA . ARG A 1 116 ? 3.668 -1.170 14.285 1.00 86.06 116 ARG A CA 1
ATOM 906 C C . ARG A 1 116 ? 4.570 -1.028 13.070 1.00 86.06 116 ARG A C 1
ATOM 908 O O . ARG A 1 116 ? 5.021 0.064 12.730 1.00 86.06 116 ARG A O 1
ATOM 915 N N . ARG A 1 117 ? 4.886 -2.156 12.439 1.00 88.56 117 ARG A N 1
ATOM 916 C CA . ARG A 1 117 ? 5.727 -2.185 11.246 1.00 88.56 117 ARG A CA 1
ATOM 917 C C . ARG A 1 117 ? 4.922 -1.852 10.000 1.00 88.56 117 ARG A C 1
ATOM 919 O O . ARG A 1 117 ? 5.467 -1.240 9.084 1.00 88.56 117 ARG A O 1
ATOM 926 N N . TRP A 1 118 ? 3.655 -2.260 9.976 1.00 92.38 118 TRP A N 1
ATOM 927 C CA . TRP A 1 118 ? 2.858 -2.223 8.772 1.00 92.38 118 TRP A CA 1
ATOM 928 C C . TRP A 1 118 ? 2.425 -0.834 8.384 1.00 92.38 118 TRP A C 1
ATOM 930 O O . TRP A 1 118 ? 2.497 -0.539 7.202 1.00 92.38 118 TRP A O 1
ATOM 940 N N . CYS A 1 119 ? 2.033 0.021 9.330 1.00 91.75 119 CYS A N 1
ATOM 941 C CA . CYS A 1 119 ? 1.644 1.381 8.990 1.00 91.75 119 CYS A CA 1
ATOM 942 C C . CYS A 1 119 ? 2.512 2.430 9.683 1.00 91.75 119 CYS A C 1
ATOM 944 O O . CYS A 1 119 ? 2.593 2.481 10.906 1.00 91.75 119 CYS A O 1
ATOM 946 N N . ARG A 1 120 ? 3.182 3.271 8.886 1.00 90.50 120 ARG A N 1
ATOM 947 C CA . ARG A 1 120 ? 4.158 4.258 9.365 1.00 90.50 120 ARG A CA 1
ATOM 948 C C . ARG A 1 120 ? 4.006 5.582 8.635 1.00 90.50 120 ARG A C 1
ATOM 950 O O . ARG A 1 120 ? 3.495 5.644 7.519 1.00 90.50 120 ARG A O 1
ATOM 957 N N . THR A 1 121 ? 4.497 6.646 9.262 1.00 92.50 121 THR A N 1
ATOM 958 C CA . THR A 1 121 ? 4.662 7.943 8.601 1.00 92.50 121 THR A CA 1
ATOM 959 C C . THR A 1 121 ? 6.091 8.074 8.102 1.00 92.50 121 THR A C 1
ATOM 961 O O . THR A 1 121 ? 7.039 7.961 8.878 1.00 92.50 121 THR A O 1
ATOM 964 N N . PHE A 1 122 ? 6.236 8.341 6.813 1.00 94.31 122 PHE A N 1
ATOM 965 C CA . PHE A 1 122 ? 7.505 8.624 6.167 1.00 94.31 122 PHE A CA 1
ATOM 966 C C . PHE A 1 122 ? 7.707 10.127 6.082 1.00 94.31 122 PHE A C 1
ATOM 968 O O . PHE A 1 122 ? 6.755 10.878 5.884 1.00 94.31 122 PHE A O 1
ATOM 975 N N . THR A 1 123 ? 8.954 10.560 6.247 1.00 97.00 123 THR A N 1
ATOM 976 C CA . THR A 1 123 ? 9.368 11.937 5.972 1.00 97.00 123 THR A CA 1
ATOM 977 C C . THR A 1 123 ? 10.421 11.891 4.882 1.00 97.00 123 THR A C 1
ATOM 979 O O . THR A 1 123 ? 11.490 11.321 5.087 1.00 97.00 123 THR A O 1
ATOM 982 N N . VAL A 1 124 ? 10.117 12.490 3.736 1.00 97.31 124 VAL A N 1
ATOM 983 C CA . VAL A 1 124 ? 11.050 12.614 2.617 1.00 97.31 124 VAL A CA 1
ATOM 984 C C . VAL A 1 124 ? 11.518 14.053 2.558 1.00 97.31 124 VAL A C 1
ATOM 986 O O . VAL A 1 124 ? 10.710 14.982 2.589 1.00 97.31 124 VAL A O 1
ATOM 989 N N . ARG A 1 125 ? 12.835 14.224 2.488 1.00 97.94 125 ARG A N 1
ATOM 990 C CA . ARG A 1 125 ? 13.494 15.517 2.348 1.00 97.94 125 ARG A CA 1
ATOM 991 C C . ARG A 1 125 ? 14.370 15.474 1.119 1.00 97.94 125 ARG A C 1
ATOM 993 O O . ARG A 1 125 ? 15.076 14.492 0.905 1.00 97.94 125 ARG A O 1
ATOM 1000 N N . GLY A 1 126 ? 14.349 16.545 0.349 1.00 97.00 126 GLY A N 1
ATOM 1001 C CA . GLY A 1 126 ? 15.162 16.647 -0.848 1.00 97.00 126 GLY A CA 1
ATOM 1002 C C . GLY A 1 126 ? 15.367 18.088 -1.264 1.00 97.00 126 GLY A C 1
ATOM 1003 O O . GLY A 1 126 ? 14.888 19.023 -0.616 1.00 97.00 126 GLY A O 1
ATOM 1004 N N . ARG A 1 127 ? 16.108 18.262 -2.354 1.00 97.12 127 ARG A N 1
ATOM 1005 C CA . ARG A 1 127 ? 16.389 19.564 -2.942 1.00 97.12 127 ARG A CA 1
ATOM 1006 C C . ARG A 1 127 ? 16.302 19.467 -4.455 1.00 97.12 127 ARG A C 1
ATOM 1008 O O . ARG A 1 127 ? 16.901 18.575 -5.043 1.00 97.12 127 ARG A O 1
ATOM 1015 N N . VAL A 1 128 ? 15.594 20.405 -5.069 1.00 96.50 128 VAL A N 1
ATOM 1016 C CA . VAL A 1 128 ? 15.511 20.544 -6.521 1.00 96.50 128 VAL A CA 1
ATOM 1017 C C . VAL A 1 128 ? 16.499 21.616 -6.966 1.00 96.50 128 VAL A C 1
ATOM 1019 O O . VAL A 1 128 ? 16.474 22.751 -6.474 1.00 96.50 128 VAL A O 1
ATOM 1022 N N . VAL A 1 129 ? 17.368 21.249 -7.904 1.00 95.19 129 VAL A N 1
ATOM 1023 C CA . VAL A 1 129 ? 18.367 22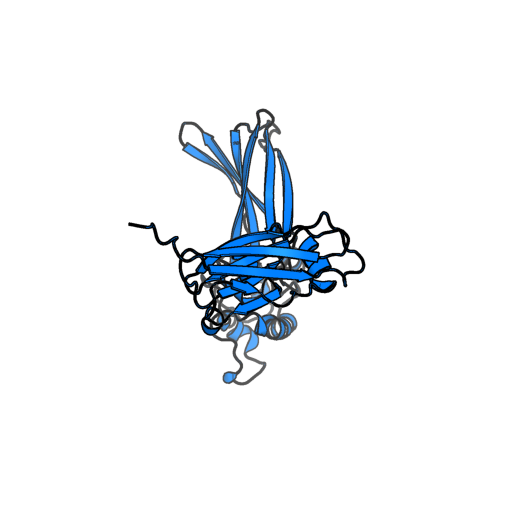.138 -8.500 1.00 95.19 129 VAL A CA 1
ATOM 1024 C C . VAL A 1 129 ? 18.323 22.050 -10.024 1.00 95.19 129 VAL A C 1
ATOM 1026 O O . VAL A 1 129 ? 17.970 21.016 -10.586 1.00 95.19 129 VAL A O 1
ATOM 1029 N N . CYS A 1 130 ? 18.686 23.139 -10.692 1.00 90.75 130 CYS A N 1
ATOM 1030 C CA . CYS A 1 130 ? 18.979 23.150 -12.121 1.00 90.75 130 CYS A CA 1
ATOM 1031 C C . CYS A 1 130 ? 20.269 22.354 -12.417 1.00 90.75 130 CYS A C 1
ATOM 1033 O O . CYS A 1 130 ? 21.070 22.136 -11.504 1.00 90.75 130 CYS A O 1
ATOM 1035 N N . PRO A 1 131 ? 20.546 21.992 -13.687 1.00 89.94 131 PRO A N 1
ATOM 1036 C CA . PRO A 1 131 ? 21.799 21.324 -14.069 1.00 89.94 131 PRO A CA 1
ATOM 1037 C C . PRO A 1 131 ? 23.077 22.088 -13.687 1.00 89.94 131 PRO A C 1
ATOM 1039 O O . PRO A 1 131 ? 24.136 21.492 -13.534 1.00 89.94 131 PRO A O 1
ATOM 1042 N N . ASP A 1 132 ? 22.982 23.407 -13.511 1.00 91.69 132 ASP A N 1
ATOM 1043 C CA . ASP A 1 132 ? 24.076 24.274 -13.056 1.00 91.69 132 ASP A CA 1
ATOM 1044 C C . ASP A 1 132 ? 24.195 24.379 -11.520 1.00 91.69 132 ASP A C 1
ATOM 1046 O O . ASP A 1 132 ? 25.000 25.155 -11.006 1.00 91.69 132 ASP A O 1
ATOM 1050 N N . GLY A 1 133 ? 23.382 23.626 -10.775 1.00 92.75 133 GLY A N 1
ATOM 1051 C CA . GLY A 1 133 ? 23.376 23.580 -9.314 1.00 92.75 133 GLY A CA 1
ATOM 1052 C C . GLY A 1 133 ? 22.571 24.688 -8.625 1.00 92.75 133 GLY A C 1
ATOM 1053 O O . GLY A 1 133 ? 22.475 24.685 -7.393 1.00 92.75 133 GLY A O 1
ATOM 1054 N N . ARG A 1 134 ? 21.967 25.631 -9.363 1.00 95.06 134 ARG A N 1
ATOM 1055 C CA . ARG A 1 134 ? 21.127 26.680 -8.758 1.00 95.06 134 ARG A CA 1
ATOM 1056 C C . ARG A 1 134 ? 19.807 26.108 -8.229 1.00 95.06 134 ARG A C 1
ATOM 1058 O O . ARG A 1 134 ? 19.251 25.203 -8.845 1.00 95.06 134 ARG A O 1
ATOM 1065 N N . PRO A 1 135 ? 19.277 26.625 -7.105 1.00 96.56 135 PRO A N 1
ATOM 1066 C CA . PRO A 1 135 ? 18.030 26.128 -6.533 1.00 96.56 135 PRO A CA 1
ATOM 1067 C C . PRO A 1 135 ? 16.821 26.460 -7.411 1.00 96.56 135 PRO A C 1
ATOM 1069 O O . PRO A 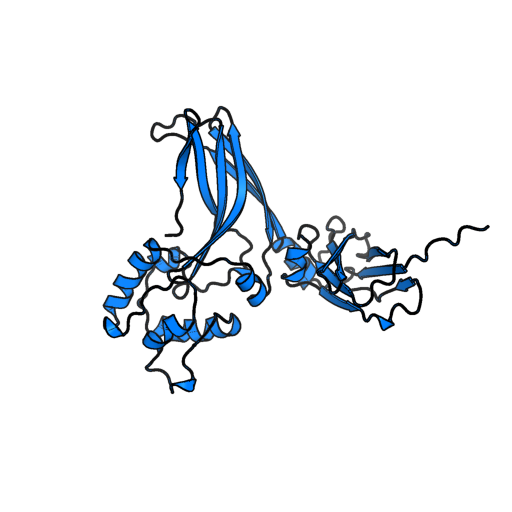1 135 ? 16.778 27.519 -8.038 1.00 96.56 135 PRO A O 1
ATOM 1072 N N . VAL A 1 136 ? 15.813 25.585 -7.387 1.00 95.19 136 VAL A N 1
ATOM 1073 C CA . VAL A 1 136 ? 14.519 25.819 -8.045 1.00 95.19 136 VAL A CA 1
ATOM 1074 C C . VAL A 1 136 ? 13.451 26.123 -6.989 1.00 95.19 136 VAL A C 1
ATOM 1076 O O . VAL A 1 136 ? 12.908 25.188 -6.396 1.00 95.19 136 VAL A O 1
ATOM 1079 N N . PRO A 1 137 ? 13.134 27.401 -6.722 1.00 95.94 137 PRO A N 1
ATOM 1080 C CA . PRO A 1 137 ? 12.130 27.771 -5.729 1.00 95.94 137 PRO A CA 1
ATOM 1081 C C . PRO A 1 137 ? 10.695 27.671 -6.260 1.00 95.94 137 PRO A C 1
ATOM 1083 O O . PRO A 1 137 ? 10.431 27.950 -7.431 1.00 95.94 137 PRO A O 1
ATOM 1086 N N . GLY A 1 138 ? 9.744 27.314 -5.394 1.00 95.88 138 GLY A N 1
ATOM 1087 C CA . GLY A 1 138 ? 8.317 27.268 -5.732 1.00 95.88 138 GLY A CA 1
ATOM 1088 C C . GLY A 1 138 ? 7.916 26.155 -6.709 1.00 95.88 138 GLY A C 1
ATOM 1089 O O . GLY A 1 138 ? 6.839 26.219 -7.300 1.00 95.88 138 GLY A O 1
ATOM 1090 N N . ALA A 1 139 ? 8.765 25.146 -6.908 1.00 97.19 139 ALA A N 1
ATOM 1091 C CA . ALA A 1 139 ? 8.421 23.962 -7.685 1.00 97.19 139 ALA A CA 1
ATOM 1092 C C . ALA A 1 139 ? 7.525 23.031 -6.860 1.00 97.19 139 ALA A C 1
ATOM 1094 O O . ALA A 1 139 ? 7.756 22.825 -5.670 1.00 97.19 139 ALA A O 1
ATOM 1095 N N . THR A 1 140 ? 6.514 22.449 -7.498 1.00 98.00 140 THR A N 1
ATOM 1096 C CA . THR A 1 140 ? 5.682 21.394 -6.917 1.00 98.00 140 THR A CA 1
ATOM 1097 C C . THR A 1 140 ? 6.369 20.053 -7.127 1.00 98.00 140 THR A C 1
ATOM 1099 O O . THR A 1 140 ? 6.574 19.638 -8.267 1.00 98.00 140 THR A O 1
ATOM 1102 N N . VAL A 1 141 ? 6.685 19.374 -6.030 1.00 98.25 141 VAL A N 1
ATOM 1103 C CA . VAL A 1 141 ? 7.269 18.032 -6.004 1.00 98.25 141 VAL A CA 1
ATOM 1104 C C . VAL A 1 141 ? 6.178 17.045 -5.618 1.00 98.25 141 VAL A C 1
ATOM 1106 O O . VAL A 1 141 ? 5.582 17.175 -4.549 1.00 98.25 141 VAL A O 1
ATOM 1109 N N . ARG A 1 142 ? 5.920 16.057 -6.470 1.00 97.88 142 ARG A N 1
ATOM 1110 C CA . ARG A 1 142 ? 5.014 14.935 -6.207 1.00 97.88 142 ARG A CA 1
ATOM 1111 C C . ARG A 1 142 ? 5.831 13.662 -6.078 1.00 97.88 142 ARG A C 1
ATOM 1113 O O . ARG A 1 142 ? 6.686 13.413 -6.921 1.00 97.88 142 ARG A O 1
ATOM 1120 N N . ALA A 1 143 ? 5.557 12.881 -5.043 1.00 97.50 143 ALA A N 1
ATOM 1121 C CA . ALA A 1 143 ? 6.123 11.552 -4.864 1.00 97.50 143 ALA A CA 1
ATOM 1122 C C . ALA A 1 143 ? 5.071 10.493 -5.188 1.00 97.50 143 ALA A C 1
ATOM 1124 O O . ALA A 1 143 ? 3.918 10.599 -4.746 1.00 97.50 143 ALA A O 1
ATOM 1125 N N . PHE A 1 144 ? 5.487 9.468 -5.921 1.00 96.19 144 PHE A N 1
ATOM 1126 C CA . PHE A 1 144 ? 4.670 8.314 -6.266 1.00 96.19 144 PHE A CA 1
ATOM 1127 C C . PHE A 1 144 ? 5.348 7.052 -5.762 1.00 96.19 144 PHE A C 1
ATOM 1129 O O . PHE A 1 144 ? 6.549 6.905 -5.938 1.00 96.19 144 PHE A O 1
ATOM 1136 N N . ASP A 1 145 ? 4.574 6.161 -5.160 1.00 94.62 145 ASP A N 1
ATOM 1137 C CA . ASP A 1 145 ? 4.968 4.769 -4.980 1.00 94.62 145 ASP A CA 1
ATOM 1138 C C . ASP A 1 145 ? 4.754 4.006 -6.295 1.00 94.62 145 ASP A C 1
ATOM 1140 O O . ASP A 1 145 ? 3.763 4.256 -7.000 1.00 94.62 145 ASP A O 1
ATOM 1144 N N . VAL A 1 146 ? 5.705 3.136 -6.639 1.00 93.88 146 VAL A N 1
ATOM 1145 C CA . VAL A 1 146 ? 5.763 2.453 -7.932 1.00 93.88 146 VAL A CA 1
ATOM 1146 C C . VAL A 1 146 ? 5.891 0.955 -7.773 1.00 93.88 146 VAL A C 1
ATOM 1148 O O . VAL A 1 146 ? 6.879 0.439 -7.261 1.00 93.88 146 VAL A O 1
ATOM 1151 N N . ASP A 1 147 ? 4.941 0.261 -8.380 1.00 93.56 147 ASP A N 1
ATOM 1152 C CA . ASP A 1 147 ? 4.905 -1.185 -8.454 1.00 93.56 147 ASP A CA 1
ATOM 1153 C C . ASP A 1 147 ? 5.168 -1.638 -9.890 1.00 93.56 147 ASP A C 1
ATOM 1155 O O . ASP A 1 147 ? 4.424 -1.280 -10.808 1.00 93.56 147 ASP A O 1
ATOM 1159 N N . ARG A 1 148 ? 6.218 -2.441 -10.090 1.00 92.75 148 ARG A N 1
ATOM 1160 C CA . ARG A 1 148 ? 6.596 -2.983 -11.402 1.00 92.75 148 ARG A CA 1
ATOM 1161 C C . ARG A 1 148 ? 6.263 -4.464 -11.473 1.00 92.75 148 ARG A C 1
ATOM 1163 O O . ARG A 1 148 ? 6.671 -5.242 -10.612 1.00 92.75 148 ARG A O 1
ATOM 1170 N N . TRP A 1 149 ? 5.577 -4.871 -12.531 1.00 94.00 149 TRP A N 1
ATOM 1171 C CA . TRP A 1 149 ? 5.249 -6.269 -12.769 1.00 94.00 149 TRP A CA 1
ATOM 1172 C C . TRP A 1 149 ? 5.340 -6.555 -14.262 1.00 94.00 149 TRP A C 1
ATOM 1174 O O . TRP A 1 149 ? 4.560 -6.010 -15.038 1.00 94.00 149 TRP A O 1
ATOM 1184 N N . TRP A 1 150 ? 6.294 -7.397 -14.675 1.00 94.25 150 TRP A N 1
ATOM 1185 C CA . TRP A 1 150 ? 6.571 -7.666 -16.090 1.00 94.25 150 TRP A CA 1
ATOM 1186 C C . TRP A 1 150 ? 6.768 -6.357 -16.893 1.00 94.25 150 TRP A C 1
ATOM 1188 O O . TRP A 1 150 ? 7.597 -5.549 -16.506 1.00 94.25 150 TRP A O 1
ATOM 1198 N N . TRP A 1 151 ? 6.045 -6.086 -17.981 1.00 94.94 151 TRP A N 1
ATOM 1199 C CA . TRP A 1 151 ? 6.106 -4.779 -18.672 1.00 94.94 151 TRP A CA 1
ATOM 1200 C C . TRP A 1 151 ? 5.040 -3.780 -18.209 1.00 94.94 151 TRP A C 1
ATOM 1202 O O . TRP A 1 151 ? 4.782 -2.787 -18.885 1.00 94.94 151 TRP A O 1
ATOM 1212 N N . TRP A 1 152 ? 4.366 -4.043 -17.093 1.00 95.62 152 TRP A N 1
ATOM 1213 C CA . TRP A 1 152 ? 3.377 -3.130 -16.538 1.00 95.62 152 TRP A CA 1
ATOM 1214 C C . TRP A 1 152 ? 3.909 -2.395 -15.316 1.00 95.62 152 TRP A C 1
ATOM 1216 O O . TRP A 1 152 ? 4.721 -2.907 -14.542 1.00 95.62 152 TRP A O 1
ATOM 1226 N N . CYS A 1 153 ? 3.372 -1.198 -15.121 1.00 95.00 153 CYS A N 1
ATOM 1227 C CA . CYS A 1 153 ? 3.627 -0.368 -13.965 1.00 95.00 153 CYS A CA 1
ATOM 1228 C C . CYS A 1 153 ? 2.319 0.151 -13.360 1.00 95.00 153 CYS A C 1
ATOM 1230 O O . CYS A 1 153 ? 1.380 0.490 -14.084 1.00 95.00 153 CYS A O 1
ATOM 1232 N N . SER A 1 154 ? 2.275 0.261 -12.034 1.00 94.75 154 SER A N 1
ATOM 1233 C CA . SER A 1 154 ? 1.263 1.025 -11.306 1.00 94.75 154 SER A CA 1
ATOM 1234 C C . SER A 1 154 ? 1.936 2.155 -10.527 1.00 94.75 154 SER A C 1
ATOM 1236 O O . SER A 1 154 ? 2.881 1.913 -9.782 1.00 94.75 154 SER A O 1
ATOM 1238 N N . LYS A 1 155 ? 1.420 3.384 -10.671 1.00 93.94 155 LYS A N 1
ATOM 1239 C CA . LYS A 1 155 ? 1.882 4.577 -9.939 1.00 93.94 155 LYS A CA 1
ATOM 1240 C C . LYS A 1 155 ? 0.792 5.060 -8.982 1.00 93.94 155 LYS A C 1
ATOM 1242 O O . LYS A 1 155 ? -0.321 5.358 -9.413 1.00 93.94 155 LYS A O 1
ATOM 1247 N N . GLN A 1 156 ? 1.116 5.215 -7.702 1.00 93.06 156 GLN A N 1
ATOM 1248 C CA . GLN A 1 156 ? 0.213 5.791 -6.702 1.00 93.06 156 GLN A CA 1
ATOM 1249 C C . GLN A 1 156 ? 0.841 7.043 -6.091 1.00 93.06 156 GLN A C 1
ATOM 1251 O O . GLN A 1 156 ? 1.871 6.961 -5.434 1.00 93.06 156 GLN A O 1
ATOM 1256 N N . GLN A 1 157 ? 0.214 8.214 -6.249 1.00 95.00 157 GLN A N 1
ATOM 1257 C CA . GLN A 1 157 ? 0.714 9.427 -5.593 1.00 95.00 157 GLN A CA 1
ATOM 1258 C C . GLN A 1 157 ? 0.578 9.289 -4.071 1.00 95.00 157 GLN A C 1
ATOM 1260 O O . GLN A 1 157 ? -0.529 9.105 -3.561 1.00 95.00 157 GLN A O 1
ATOM 1265 N N . VAL A 1 158 ? 1.689 9.425 -3.348 1.00 95.06 158 VAL A N 1
ATOM 1266 C CA . VAL A 1 158 ? 1.730 9.296 -1.882 1.00 95.06 158 VAL A CA 1
ATOM 1267 C C . VAL A 1 158 ? 1.943 10.628 -1.172 1.00 95.06 158 VAL A C 1
ATOM 1269 O O . VAL A 1 158 ? 1.518 10.785 -0.031 1.00 95.06 158 VAL A O 1
ATOM 1272 N N . GLY A 1 159 ? 2.543 11.620 -1.834 1.00 96.25 159 GLY A N 1
ATOM 1273 C CA . GLY A 1 159 ? 2.830 12.907 -1.208 1.00 96.25 159 GLY A CA 1
ATOM 1274 C C . GLY A 1 159 ? 3.066 14.035 -2.201 1.00 96.25 159 GLY A C 1
ATOM 1275 O O . GLY A 1 159 ? 3.423 13.807 -3.355 1.00 96.25 159 GLY A O 1
ATOM 1276 N N . THR A 1 160 ? 2.883 15.263 -1.717 1.00 97.75 160 THR A N 1
ATOM 1277 C CA . THR A 1 160 ? 3.161 16.496 -2.460 1.00 97.75 160 THR A CA 1
ATOM 1278 C C . THR A 1 160 ? 3.807 17.515 -1.528 1.00 97.75 160 THR A C 1
ATOM 1280 O O . THR A 1 160 ? 3.390 17.652 -0.378 1.00 97.75 160 THR A O 1
ATOM 1283 N N . ALA A 1 161 ? 4.793 18.254 -2.029 1.00 98.06 161 ALA A N 1
ATOM 1284 C CA . ALA A 1 161 ? 5.388 19.408 -1.364 1.00 98.06 161 ALA A CA 1
ATOM 1285 C C . ALA A 1 161 ? 5.711 20.517 -2.370 1.00 98.06 161 ALA A C 1
ATOM 1287 O O . ALA A 1 161 ? 5.660 20.317 -3.583 1.00 98.06 161 ALA A O 1
ATOM 1288 N N . VAL A 1 162 ? 6.050 21.693 -1.848 1.00 97.94 162 VAL A N 1
ATOM 1289 C CA . VAL A 1 162 ? 6.536 22.829 -2.634 1.00 97.94 162 VAL A CA 1
ATOM 1290 C C . VAL A 1 162 ? 7.927 23.195 -2.136 1.00 97.94 162 VAL A C 1
ATOM 1292 O O . VAL A 1 162 ? 8.157 23.207 -0.926 1.00 97.94 162 VAL A O 1
ATOM 1295 N N . THR A 1 163 ? 8.852 23.467 -3.053 1.00 98.19 163 THR A N 1
ATOM 1296 C CA . THR A 1 163 ? 10.214 23.862 -2.692 1.00 98.19 163 THR A CA 1
ATOM 1297 C C . THR A 1 163 ? 10.278 25.290 -2.154 1.00 98.19 163 THR A C 1
ATOM 1299 O O . THR A 1 163 ? 9.607 26.198 -2.654 1.00 98.19 163 THR A O 1
ATOM 1302 N N . ASP A 1 164 ? 11.123 25.504 -1.150 1.00 97.88 164 ASP A N 1
ATOM 1303 C CA . ASP A 1 164 ? 11.410 26.824 -0.588 1.00 97.88 164 ASP A CA 1
ATOM 1304 C C . ASP A 1 164 ? 12.367 27.656 -1.470 1.00 97.88 164 ASP A C 1
ATOM 1306 O O . ASP A 1 164 ? 12.759 27.253 -2.567 1.00 97.88 164 ASP A O 1
ATOM 1310 N N . ALA A 1 165 ? 12.782 28.831 -0.981 1.00 97.06 165 ALA A N 1
ATOM 1311 C CA . ALA A 1 165 ? 13.719 29.720 -1.677 1.00 97.06 165 ALA A CA 1
ATOM 1312 C C . ALA A 1 165 ? 15.089 29.073 -1.987 1.00 97.06 165 ALA A C 1
ATOM 1314 O O . ALA A 1 165 ? 15.790 29.509 -2.901 1.00 97.06 165 ALA A O 1
ATOM 1315 N N . HIS A 1 166 ? 15.472 28.030 -1.247 1.00 97.56 166 HIS A N 1
ATOM 1316 C CA . HIS A 1 166 ? 16.709 27.272 -1.427 1.00 97.56 166 HIS A CA 1
ATOM 1317 C C . HIS A 1 166 ? 16.509 25.990 -2.248 1.00 97.56 166 HIS A C 1
ATOM 1319 O O . HIS A 1 166 ? 17.464 25.222 -2.429 1.00 97.56 166 HIS A O 1
ATOM 1325 N N . GLY A 1 167 ? 15.306 25.772 -2.786 1.00 97.06 167 GLY A N 1
ATOM 1326 C CA . GLY A 1 167 ? 14.940 24.584 -3.548 1.00 97.06 167 GLY A CA 1
ATOM 1327 C C . GLY A 1 167 ? 14.678 23.357 -2.673 1.00 97.06 167 GLY A C 1
ATOM 1328 O O . GLY A 1 167 ? 14.573 22.260 -3.210 1.00 97.06 167 GLY A O 1
ATOM 1329 N N . ILE A 1 168 ? 14.616 23.502 -1.347 1.00 98.31 168 ILE A N 1
ATOM 1330 C CA . ILE A 1 168 ? 14.461 22.394 -0.396 1.00 98.31 168 ILE A CA 1
ATOM 1331 C C . ILE A 1 168 ? 12.975 22.084 -0.212 1.00 98.31 168 ILE A C 1
ATOM 1333 O O . ILE A 1 168 ? 12.150 22.994 -0.157 1.00 98.31 168 ILE A O 1
ATOM 1337 N N . PHE A 1 169 ? 12.631 20.803 -0.091 1.00 98.19 169 PHE A N 1
ATOM 1338 C CA . PHE A 1 169 ? 11.289 20.359 0.278 1.00 98.19 169 PHE A CA 1
ATOM 1339 C C . PHE A 1 169 ? 11.328 19.326 1.409 1.00 98.19 169 PHE A C 1
ATOM 1341 O O . PHE A 1 169 ? 12.273 18.544 1.538 1.00 98.19 169 PHE A O 1
ATOM 1348 N N . GLU A 1 170 ? 10.258 19.296 2.199 1.00 98.38 170 GLU A N 1
ATOM 1349 C CA . GLU A 1 170 ? 9.926 18.213 3.124 1.00 98.38 170 GLU A CA 1
ATOM 1350 C C . GLU A 1 170 ? 8.484 17.782 2.842 1.00 98.38 170 GLU A C 1
ATOM 1352 O O . GLU A 1 170 ? 7.590 18.623 2.754 1.00 98.38 170 GLU A O 1
ATOM 1357 N N . MET A 1 171 ? 8.245 16.479 2.717 1.00 97.38 171 MET A N 1
ATOM 1358 C CA . MET A 1 171 ? 6.899 15.912 2.661 1.00 97.38 171 MET A CA 1
ATOM 1359 C C . MET A 1 171 ? 6.745 14.795 3.679 1.00 97.38 171 MET A C 1
ATOM 1361 O O . MET A 1 171 ? 7.683 14.040 3.944 1.00 97.38 171 MET A O 1
ATOM 1365 N N . LYS A 1 172 ? 5.538 14.683 4.232 1.00 96.88 172 LYS A N 1
ATOM 1366 C CA . LYS A 1 172 ? 5.158 13.602 5.136 1.00 96.88 172 LYS A CA 1
ATOM 1367 C C . LYS A 1 172 ? 3.942 12.892 4.596 1.00 96.88 172 LYS A C 1
ATOM 1369 O O . LYS A 1 172 ? 2.964 13.542 4.235 1.00 96.88 172 LYS A O 1
ATOM 1374 N N . PHE A 1 173 ? 3.997 11.573 4.581 1.00 95.31 173 PHE A N 1
ATOM 1375 C CA . PHE A 1 173 ? 2.867 10.758 4.172 1.00 95.31 173 PHE A CA 1
ATOM 1376 C C . PHE A 1 173 ? 2.828 9.462 4.966 1.00 95.31 173 PHE A C 1
ATOM 1378 O O . PHE A 1 173 ? 3.841 8.985 5.480 1.00 95.31 173 PHE A O 1
ATOM 1385 N N . ARG A 1 174 ? 1.626 8.907 5.087 1.00 93.75 174 ARG A N 1
ATOM 1386 C CA . ARG A 1 174 ? 1.405 7.606 5.704 1.00 93.75 174 ARG A CA 1
ATOM 1387 C C . ARG A 1 174 ? 1.507 6.533 4.630 1.00 93.75 174 ARG A C 1
ATOM 1389 O O . ARG A 1 174 ? 0.899 6.673 3.575 1.00 93.75 174 ARG A O 1
ATOM 1396 N N . TRP A 1 175 ? 2.212 5.455 4.935 1.00 93.25 175 TRP A N 1
ATOM 1397 C CA . TRP A 1 175 ? 2.238 4.250 4.119 1.00 93.25 175 TRP A CA 1
ATOM 1398 C C . TRP A 1 175 ? 1.881 3.055 4.987 1.00 93.25 175 TRP A C 1
ATOM 1400 O O . TRP A 1 175 ? 2.450 2.900 6.073 1.00 93.25 175 TRP A O 1
ATOM 1410 N N . CYS A 1 176 ? 0.942 2.237 4.512 1.00 93.00 176 CYS A N 1
ATOM 1411 C CA . CYS A 1 176 ? 0.613 0.970 5.141 1.00 93.00 176 CYS A CA 1
ATOM 1412 C C . CYS A 1 176 ? 0.898 -0.199 4.179 1.00 93.00 176 CYS A C 1
ATOM 1414 O O . CYS A 1 176 ? 0.518 -0.142 3.013 1.00 93.00 176 CYS A O 1
ATOM 1416 N N . CYS A 1 177 ? 1.499 -1.274 4.683 1.00 93.06 177 CYS A N 1
ATOM 1417 C CA . CYS A 1 177 ? 1.628 -2.588 4.043 1.00 93.06 177 CYS A CA 1
ATOM 1418 C C . CYS A 1 177 ? 0.793 -3.621 4.832 1.00 93.06 177 CYS A C 1
ATOM 1420 O O . CYS A 1 177 ? -0.035 -3.250 5.661 1.00 93.06 177 CYS A O 1
ATOM 1422 N N . GLY A 1 178 ? 1.006 -4.920 4.620 1.00 93.56 178 GLY A N 1
ATOM 1423 C CA . GLY A 1 178 ? 0.264 -5.966 5.328 1.00 93.56 178 GLY A CA 1
ATOM 1424 C C . GLY A 1 178 ? -1.108 -6.240 4.728 1.00 93.56 178 GLY A C 1
ATOM 1425 O O . GLY A 1 178 ? -2.039 -6.627 5.435 1.00 93.56 178 GLY A O 1
ATOM 1426 N N . TRP A 1 179 ? -1.251 -5.991 3.430 1.00 94.19 179 TRP A N 1
ATOM 1427 C CA . TRP A 1 179 ? -2.512 -6.141 2.721 1.00 94.19 179 TRP A CA 1
ATOM 1428 C C . TRP A 1 179 ? -2.801 -7.599 2.394 1.00 94.19 179 TRP A C 1
ATOM 1430 O O . TRP A 1 179 ? -1.898 -8.416 2.207 1.00 94.19 179 TRP A O 1
ATOM 1440 N N . TRP A 1 180 ? -4.083 -7.930 2.282 1.00 93.12 180 TRP A N 1
ATOM 1441 C CA . TRP A 1 180 ? -4.483 -9.136 1.577 1.00 93.12 180 TRP A CA 1
ATOM 1442 C C . TRP A 1 180 ? -4.111 -8.996 0.092 1.00 93.12 180 TRP A C 1
ATOM 1444 O O . TRP A 1 180 ? -4.485 -7.988 -0.516 1.00 93.12 180 TRP A O 1
ATOM 1454 N N . PRO A 1 181 ? -3.436 -9.988 -0.522 1.00 93.25 181 PRO A N 1
ATOM 1455 C CA . PRO A 1 181 ? -2.916 -9.859 -1.887 1.00 93.25 181 PRO A CA 1
ATOM 1456 C C . PRO A 1 181 ? -3.980 -9.469 -2.922 1.00 93.25 181 PRO A C 1
ATOM 1458 O O . PRO A 1 181 ? -3.763 -8.599 -3.761 1.00 93.25 181 PRO A O 1
ATOM 1461 N N . TRP A 1 182 ? -5.171 -10.069 -2.831 1.00 90.00 182 TRP A N 1
ATOM 1462 C CA . TRP A 1 182 ? -6.289 -9.783 -3.737 1.00 90.00 182 TRP A CA 1
ATOM 1463 C C . TRP A 1 182 ? -6.833 -8.359 -3.569 1.00 90.00 182 TRP A C 1
ATOM 1465 O O . TRP A 1 182 ? -7.243 -7.732 -4.544 1.00 90.00 182 TRP A O 1
ATOM 1475 N N . TYR A 1 183 ? -6.834 -7.832 -2.340 1.00 91.38 183 TYR A N 1
ATOM 1476 C CA . TYR A 1 183 ? -7.308 -6.477 -2.072 1.00 91.38 183 TYR A CA 1
ATOM 1477 C C . TYR A 1 183 ? -6.307 -5.468 -2.613 1.00 91.38 183 TYR A C 1
ATOM 1479 O O . TYR A 1 183 ? -6.703 -4.521 -3.285 1.00 91.38 183 TYR A O 1
ATOM 1487 N N . TRP A 1 184 ? -5.019 -5.713 -2.357 1.00 92.94 184 TRP A N 1
ATOM 1488 C CA . TRP A 1 184 ? -3.925 -4.914 -2.888 1.00 92.94 184 TRP A CA 1
ATOM 1489 C C . TRP A 1 184 ? -4.009 -4.814 -4.411 1.00 92.94 184 TRP A C 1
ATOM 1491 O O . TRP A 1 184 ? -4.025 -3.713 -4.953 1.00 92.94 184 TRP A O 1
ATOM 1501 N N . TRP A 1 185 ? -4.197 -5.949 -5.092 1.00 90.50 185 TRP A N 1
ATOM 1502 C CA . TRP A 1 185 ? -4.309 -5.977 -6.547 1.00 90.50 185 TRP A CA 1
ATOM 1503 C C . TRP A 1 185 ? -5.486 -5.161 -7.085 1.00 90.50 185 TRP A C 1
ATOM 1505 O O . TRP A 1 185 ? -5.339 -4.401 -8.038 1.00 90.50 185 TRP A O 1
ATOM 1515 N N . ARG A 1 186 ? -6.641 -5.243 -6.417 1.00 88.44 186 ARG A N 1
ATOM 1516 C CA . ARG A 1 186 ? -7.850 -4.490 -6.781 1.00 88.44 186 ARG A CA 1
ATOM 1517 C C . ARG A 1 186 ? -7.675 -2.970 -6.694 1.00 88.44 186 ARG A C 1
ATOM 1519 O O . ARG A 1 186 ? -8.388 -2.248 -7.382 1.00 88.44 186 ARG A O 1
ATOM 1526 N N . LEU A 1 187 ? -6.785 -2.477 -5.831 1.00 88.75 187 LEU A N 1
ATOM 1527 C CA . LEU A 1 187 ? -6.547 -1.040 -5.659 1.00 88.75 187 LEU A CA 1
ATOM 1528 C C . LEU A 1 187 ? -5.587 -0.448 -6.696 1.00 88.75 187 LEU A C 1
ATOM 1530 O O . LEU A 1 187 ? -5.380 0.765 -6.706 1.00 88.75 187 LEU A O 1
ATOM 1534 N N . ARG A 1 188 ? -4.940 -1.284 -7.509 1.00 90.31 188 ARG A N 1
ATOM 1535 C CA . ARG A 1 188 ? -3.870 -0.854 -8.403 1.00 90.31 188 ARG A CA 1
ATOM 1536 C C . ARG A 1 188 ? -4.404 -0.591 -9.801 1.00 90.31 188 ARG A C 1
ATOM 1538 O O . ARG A 1 188 ? -5.223 -1.338 -10.332 1.00 90.31 188 ARG A O 1
ATOM 1545 N N . HIS A 1 189 ? -3.903 0.485 -10.394 1.00 92.19 189 HIS A N 1
ATOM 1546 C CA . HIS A 1 189 ? -4.175 0.842 -11.776 1.00 92.19 189 HIS A CA 1
ATOM 1547 C C . HIS A 1 189 ? -2.919 0.574 -12.587 1.00 92.19 189 HIS A C 1
ATOM 1549 O O . HIS A 1 189 ? -1.923 1.283 -12.462 1.00 92.19 189 HIS A O 1
ATOM 1555 N N . TRP A 1 190 ? -2.977 -0.484 -13.387 1.00 93.69 190 TRP A N 1
ATOM 1556 C CA . TRP A 1 190 ? -1.859 -0.920 -14.203 1.00 93.69 190 TRP A CA 1
ATOM 1557 C C . TRP A 1 190 ? -1.889 -0.251 -15.561 1.00 93.69 190 TRP A C 1
ATOM 1559 O O . TRP A 1 190 ? -2.946 -0.078 -16.170 1.00 93.69 190 TRP A O 1
ATOM 1569 N N . HIS A 1 191 ? -0.705 0.092 -16.040 1.00 93.75 191 HIS A N 1
ATOM 1570 C CA . HIS A 1 191 ? -0.480 0.620 -17.369 1.00 93.75 191 HIS A CA 1
ATOM 1571 C C . HIS A 1 191 ? 0.709 -0.100 -17.986 1.00 93.75 191 HIS A C 1
ATOM 1573 O O . HIS A 1 191 ? 1.632 -0.507 -17.282 1.00 93.75 191 HIS A O 1
ATOM 1579 N N . LEU A 1 192 ? 0.679 -0.270 -19.304 1.00 94.81 192 LEU A N 1
ATOM 1580 C CA . LEU A 1 192 ? 1.855 -0.701 -20.047 1.00 94.81 192 LEU A CA 1
ATOM 1581 C C . LEU A 1 192 ? 2.953 0.362 -19.905 1.00 94.81 192 LEU A C 1
ATOM 1583 O O . LEU A 1 192 ? 2.690 1.534 -20.166 1.00 94.81 192 LEU A O 1
ATOM 1587 N N . GLU A 1 193 ? 4.156 -0.062 -19.527 1.00 94.75 193 GLU A N 1
ATOM 1588 C CA . GLU A 1 193 ? 5.361 0.764 -19.481 1.00 94.75 193 GLU A CA 1
ATOM 1589 C C . GLU A 1 193 ? 6.257 0.391 -20.675 1.00 94.75 193 GLU A C 1
ATOM 1591 O O . GLU A 1 193 ? 6.872 -0.684 -20.667 1.00 94.75 193 GLU A O 1
ATOM 1596 N N . PRO A 1 194 ? 6.309 1.226 -21.731 1.00 93.25 194 PRO A N 1
ATOM 1597 C CA . PRO A 1 194 ? 7.084 0.927 -22.931 1.00 93.25 194 PRO A CA 1
ATOM 1598 C C . PRO A 1 194 ? 8.561 0.656 -22.644 1.00 93.25 194 PRO A C 1
ATOM 1600 O O . PRO A 1 194 ? 9.112 -0.282 -23.213 1.00 93.25 194 PRO A O 1
ATOM 1603 N N . GLU A 1 195 ? 9.175 1.396 -21.719 1.00 92.38 195 GLU A N 1
ATOM 1604 C CA . GLU A 1 195 ? 10.593 1.230 -21.376 1.00 92.38 195 GLU A CA 1
ATOM 1605 C C . GLU A 1 195 ? 10.878 -0.164 -20.795 1.00 92.38 195 GLU A C 1
ATOM 1607 O O . GLU A 1 195 ? 11.871 -0.801 -21.150 1.00 92.38 195 GLU A O 1
ATOM 1612 N N . LEU A 1 196 ? 9.973 -0.704 -19.969 1.00 93.94 196 LEU A N 1
ATOM 1613 C CA . LEU A 1 196 ? 10.092 -2.078 -19.469 1.00 93.94 196 LEU A CA 1
ATOM 1614 C C . LEU A 1 196 ? 9.917 -3.100 -20.598 1.00 93.94 196 LEU A C 1
ATOM 1616 O O . LEU A 1 196 ? 10.644 -4.091 -20.649 1.00 93.94 196 LEU A O 1
ATOM 1620 N N . ALA A 1 197 ? 8.988 -2.876 -21.532 1.00 94.12 197 ALA A N 1
ATOM 1621 C CA . ALA A 1 197 ? 8.821 -3.760 -22.687 1.00 94.12 197 ALA A CA 1
ATOM 1622 C C . ALA A 1 197 ? 10.070 -3.771 -23.589 1.00 94.12 197 ALA A C 1
ATOM 1624 O O . ALA A 1 197 ? 10.499 -4.841 -24.028 1.00 94.12 197 ALA A O 1
ATOM 1625 N N . GLU A 1 198 ? 10.680 -2.607 -23.819 1.00 93.50 198 GLU A N 1
ATOM 1626 C CA . GLU A 1 198 ? 11.927 -2.451 -24.575 1.00 93.50 198 GLU A CA 1
ATOM 1627 C C . GLU A 1 198 ? 13.112 -3.154 -23.902 1.00 93.50 198 GLU A C 1
ATOM 1629 O O . GLU A 1 198 ? 13.977 -3.682 -24.599 1.00 93.50 198 GLU A O 1
ATOM 1634 N N . GLN A 1 199 ? 13.127 -3.236 -22.568 1.00 92.56 199 GLN A N 1
ATOM 1635 C CA . GLN A 1 199 ? 14.127 -4.003 -21.820 1.00 92.56 199 GLN A CA 1
ATOM 1636 C C . GLN A 1 199 ? 13.854 -5.519 -21.837 1.00 92.56 199 GLN A C 1
ATOM 1638 O O . GLN A 1 199 ? 14.788 -6.312 -21.935 1.00 92.56 199 GLN A O 1
ATOM 1643 N N . ILE A 1 200 ? 12.590 -5.950 -21.755 1.00 94.38 200 ILE A N 1
ATOM 1644 C CA . ILE A 1 200 ? 12.218 -7.370 -21.612 1.00 94.38 200 ILE A CA 1
ATOM 1645 C C . ILE A 1 200 ? 12.227 -8.120 -22.947 1.00 94.38 200 ILE A C 1
ATOM 1647 O O . ILE A 1 200 ? 12.734 -9.239 -23.028 1.00 94.38 200 ILE A O 1
ATOM 1651 N N . VAL A 1 201 ? 11.649 -7.546 -24.006 1.00 94.31 201 VAL A N 1
ATOM 1652 C CA . VAL A 1 201 ? 11.457 -8.253 -25.286 1.00 94.31 201 VAL A CA 1
ATOM 1653 C C . VAL A 1 201 ? 12.778 -8.752 -25.892 1.00 94.31 201 VAL A C 1
ATOM 1655 O O . VAL A 1 201 ? 12.815 -9.917 -26.303 1.00 94.31 201 VAL A O 1
ATOM 1658 N N . PRO A 1 202 ? 13.873 -7.966 -25.920 1.00 93.62 202 PRO A N 1
ATOM 1659 C CA . PRO A 1 202 ? 15.161 -8.448 -26.419 1.00 93.62 202 PRO A CA 1
ATOM 1660 C C . PRO A 1 202 ? 15.714 -9.632 -25.624 1.00 93.62 202 PRO A C 1
ATOM 1662 O O . PRO A 1 202 ? 16.380 -10.493 -26.191 1.00 93.62 202 PRO A O 1
ATOM 1665 N N . GLU A 1 203 ? 15.428 -9.714 -24.324 1.00 93.12 203 GLU A N 1
ATOM 1666 C CA . GLU A 1 203 ? 15.848 -10.838 -23.485 1.00 93.12 203 GLU A CA 1
ATOM 1667 C C . GLU A 1 203 ? 15.080 -12.111 -23.833 1.00 93.12 203 GLU A C 1
ATOM 1669 O O . GLU A 1 203 ? 15.678 -13.177 -23.966 1.00 93.12 203 GLU A O 1
ATOM 1674 N N . LEU A 1 204 ? 13.771 -12.001 -24.073 1.00 93.75 204 LEU A N 1
ATOM 1675 C CA . LEU A 1 204 ? 12.953 -13.134 -24.511 1.00 93.75 204 LEU A CA 1
ATOM 1676 C C . LEU A 1 204 ? 13.385 -13.656 -25.887 1.00 93.75 204 LEU A C 1
ATOM 1678 O O . LEU A 1 204 ? 13.419 -14.865 -26.097 1.00 93.75 204 LEU A O 1
ATOM 1682 N N . GLN A 1 205 ? 13.784 -12.767 -26.801 1.00 94.19 205 GLN A N 1
ATOM 1683 C CA . GLN A 1 205 ? 14.272 -13.132 -28.141 1.00 94.19 205 GLN A CA 1
ATOM 1684 C C . GLN A 1 205 ? 15.553 -13.973 -28.130 1.00 94.19 205 GLN A C 1
ATOM 1686 O O . GLN A 1 205 ? 15.854 -14.629 -29.125 1.00 94.19 205 GLN A O 1
ATOM 1691 N N . LYS A 1 206 ? 16.304 -13.990 -27.022 1.00 92.06 206 LYS A N 1
ATOM 1692 C CA . LYS A 1 206 ? 17.507 -14.828 -26.887 1.00 92.06 206 LYS A CA 1
ATOM 1693 C C . LYS A 1 206 ? 17.181 -16.308 -26.700 1.00 92.06 206 LYS A C 1
ATOM 1695 O O . LYS A 1 206 ? 18.040 -17.143 -26.967 1.00 92.06 206 LYS A O 1
ATOM 1700 N N . VAL A 1 207 ? 15.983 -16.627 -26.208 1.00 92.25 207 VAL A N 1
ATOM 1701 C CA . VAL A 1 207 ? 15.610 -17.987 -25.782 1.00 92.25 207 VAL A CA 1
ATOM 1702 C C . VAL A 1 207 ? 14.337 -18.513 -26.446 1.00 92.25 207 VAL A C 1
ATOM 1704 O O . VAL A 1 207 ? 14.201 -19.724 -26.593 1.00 92.25 207 VAL A O 1
ATOM 1707 N N . PHE A 1 208 ? 13.432 -17.638 -26.895 1.00 91.56 208 PHE A N 1
ATOM 1708 C CA . PHE A 1 208 ? 12.169 -18.028 -27.521 1.00 91.56 208 PHE A CA 1
ATOM 1709 C C . PHE A 1 208 ? 12.093 -17.594 -28.991 1.00 91.56 208 PHE A C 1
ATOM 1711 O O . PHE A 1 208 ? 12.512 -16.482 -29.331 1.00 91.56 208 PHE A O 1
ATOM 1718 N N . PRO A 1 209 ? 11.485 -18.417 -29.868 1.00 91.62 209 PRO A N 1
ATOM 1719 C CA . PRO A 1 209 ? 11.053 -17.987 -31.193 1.00 91.62 209 PRO A CA 1
ATOM 1720 C C . PRO A 1 209 ? 10.106 -16.788 -31.112 1.00 91.62 209 PRO A C 1
ATOM 1722 O O . PRO A 1 209 ? 9.296 -16.679 -30.188 1.00 91.62 209 PRO A O 1
ATOM 1725 N N . ARG A 1 210 ? 10.159 -15.907 -32.114 1.00 89.81 210 ARG A N 1
ATOM 1726 C CA . ARG A 1 210 ? 9.386 -14.656 -32.140 1.00 89.81 210 ARG A CA 1
ATOM 1727 C C . ARG A 1 210 ? 7.881 -14.885 -31.982 1.00 89.81 210 ARG A C 1
ATOM 1729 O O . ARG A 1 210 ? 7.208 -14.064 -31.370 1.00 89.81 210 ARG A O 1
ATOM 1736 N N . GLU A 1 211 ? 7.364 -15.988 -32.508 1.00 87.88 211 GLU A N 1
ATOM 1737 C CA . GLU A 1 211 ? 5.948 -16.364 -32.470 1.00 87.88 211 GLU A CA 1
ATOM 1738 C C . GLU A 1 211 ? 5.474 -16.748 -31.062 1.00 87.88 211 GLU A C 1
ATOM 1740 O O . GLU A 1 211 ? 4.281 -16.677 -30.774 1.00 87.88 211 GLU A O 1
ATOM 1745 N N . GLN A 1 212 ? 6.395 -17.152 -30.183 1.00 88.44 212 GLN A N 1
ATOM 1746 C CA . GLN A 1 212 ? 6.095 -17.489 -28.792 1.00 88.44 212 GLN A CA 1
ATOM 1747 C C . GLN A 1 212 ? 6.179 -16.275 -27.866 1.00 88.44 212 GLN A C 1
ATOM 1749 O O . GLN A 1 212 ? 5.652 -16.327 -26.754 1.00 88.44 212 GLN A O 1
ATOM 1754 N N . ILE A 1 213 ? 6.817 -15.184 -28.301 1.00 91.69 213 ILE A N 1
ATOM 1755 C CA . ILE A 1 213 ? 6.984 -13.988 -27.478 1.00 91.69 213 ILE A CA 1
ATOM 1756 C C . ILE A 1 213 ? 5.649 -13.240 -27.408 1.00 91.69 213 ILE A C 1
ATOM 1758 O O . ILE A 1 213 ? 5.146 -12.774 -28.438 1.00 91.69 213 ILE A O 1
ATOM 1762 N N . PRO A 1 214 ? 5.066 -13.101 -26.206 1.00 91.19 214 PRO A N 1
ATOM 1763 C CA . PRO A 1 214 ? 3.810 -12.393 -26.045 1.00 91.19 214 PRO A CA 1
ATOM 1764 C C . PRO A 1 214 ? 3.942 -10.925 -26.467 1.00 91.19 214 PRO A C 1
ATOM 1766 O O . PRO A 1 214 ? 4.984 -10.298 -26.284 1.00 91.19 214 PRO A O 1
ATOM 1769 N N . GLN A 1 215 ? 2.864 -10.362 -27.013 1.00 90.88 215 GLN A N 1
ATOM 1770 C CA . GLN A 1 215 ? 2.794 -8.929 -27.296 1.00 90.88 215 GLN A CA 1
ATOM 1771 C C . GLN A 1 215 ? 2.375 -8.161 -26.039 1.00 90.88 215 GLN A C 1
ATOM 1773 O O . GLN A 1 215 ? 1.451 -8.618 -25.361 1.00 90.88 215 GLN A O 1
ATOM 1778 N N . PRO A 1 216 ? 2.981 -7.000 -25.737 1.00 91.75 216 PRO A N 1
ATOM 1779 C CA . PRO A 1 216 ? 2.551 -6.186 -24.613 1.00 91.75 216 PRO A CA 1
ATOM 1780 C C . PRO A 1 216 ? 1.090 -5.754 -24.737 1.00 91.75 216 PRO A C 1
ATOM 1782 O O . PRO A 1 216 ? 0.655 -5.261 -25.777 1.00 91.75 216 PRO A O 1
ATOM 1785 N N . THR A 1 217 ? 0.322 -5.954 -23.669 1.00 90.25 217 THR A N 1
ATOM 1786 C CA . THR A 1 217 ? -1.091 -5.564 -23.586 1.00 90.25 217 THR A CA 1
ATOM 1787 C C . THR A 1 217 ? -1.257 -4.437 -22.564 1.00 90.25 217 THR A C 1
ATOM 1789 O O . THR A 1 217 ? -0.365 -4.213 -21.747 1.00 90.25 217 THR A O 1
ATOM 1792 N N . PRO A 1 218 ? -2.368 -3.680 -22.577 1.00 88.38 218 PRO A N 1
ATOM 1793 C CA . PRO A 1 218 ? -2.526 -2.535 -21.678 1.00 88.38 218 PRO A CA 1
ATOM 1794 C C . PRO A 1 218 ? -2.790 -2.911 -20.213 1.00 88.38 218 PRO A C 1
ATOM 1796 O O . PRO A 1 218 ? -2.686 -2.038 -19.355 1.00 88.38 218 PRO A O 1
ATOM 1799 N N . GLN A 1 219 ? -3.159 -4.163 -19.922 1.00 90.50 219 GLN A N 1
ATOM 1800 C CA . GLN A 1 219 ? -3.500 -4.633 -18.578 1.00 90.50 219 GLN A CA 1
ATOM 1801 C C . GLN A 1 219 ? -2.901 -6.021 -18.312 1.00 90.50 219 GLN A C 1
ATOM 1803 O O . GLN A 1 219 ? -2.897 -6.848 -19.222 1.00 90.50 219 GLN A O 1
ATOM 1808 N N . PRO A 1 220 ? -2.456 -6.299 -17.076 1.00 92.31 220 PRO A N 1
ATOM 1809 C CA . PRO A 1 220 ? -2.041 -7.625 -16.639 1.00 92.31 220 PRO A CA 1
ATOM 1810 C C . PRO A 1 220 ? -3.093 -8.712 -16.877 1.00 92.31 220 PRO A C 1
ATOM 1812 O O . PRO A 1 220 ? -4.214 -8.623 -16.373 1.00 92.31 220 PRO A O 1
ATOM 1815 N N . ASP A 1 221 ? -2.698 -9.781 -17.562 1.00 91.38 221 ASP A N 1
ATOM 1816 C CA . ASP A 1 221 ? -3.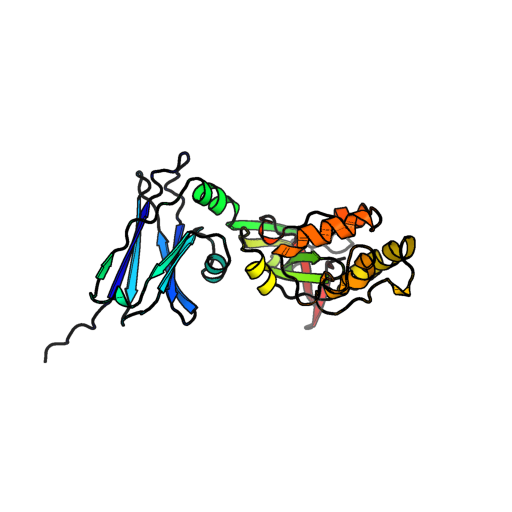494 -11.001 -17.704 1.00 91.38 221 ASP A CA 1
ATOM 1817 C C . ASP A 1 221 ? -2.568 -12.216 -17.741 1.00 91.38 221 ASP A C 1
ATOM 1819 O O . ASP A 1 221 ? -1.463 -12.170 -18.287 1.00 91.38 221 ASP A O 1
ATOM 1823 N N . PHE A 1 222 ? -3.013 -13.323 -17.164 1.00 89.25 222 PHE A N 1
ATOM 1824 C CA . PHE A 1 222 ? -2.234 -14.548 -17.146 1.00 89.25 222 PHE A CA 1
ATOM 1825 C C . PHE A 1 222 ? -2.055 -15.192 -18.524 1.00 89.25 222 PHE A C 1
ATOM 1827 O O . PHE A 1 222 ? -1.039 -15.853 -18.752 1.00 89.25 222 PHE A O 1
ATOM 1834 N N . ALA A 1 223 ? -2.966 -14.934 -19.466 1.00 89.00 223 ALA A N 1
ATOM 1835 C CA . ALA A 1 223 ? -2.854 -15.381 -20.850 1.00 89.00 223 ALA A CA 1
ATOM 1836 C C . ALA A 1 223 ? -1.553 -14.900 -21.510 1.00 89.00 223 ALA A C 1
ATOM 1838 O O . ALA A 1 223 ? -1.065 -15.536 -22.446 1.00 89.00 223 ALA A O 1
ATOM 1839 N N . GLN A 1 224 ? -0.947 -13.828 -20.986 1.00 89.19 224 GLN A N 1
ATOM 1840 C CA . GLN A 1 224 ? 0.338 -13.316 -21.441 1.00 89.19 224 GLN A CA 1
ATOM 1841 C C . GLN A 1 224 ? 1.479 -14.335 -21.319 1.00 89.19 224 GLN A C 1
ATOM 1843 O O . GLN A 1 224 ? 2.432 -14.266 -22.086 1.00 89.19 224 GLN A O 1
ATOM 1848 N N . PHE A 1 225 ? 1.386 -15.297 -20.400 1.00 91.31 225 PHE A N 1
ATOM 1849 C CA . PHE A 1 225 ? 2.432 -16.301 -20.176 1.00 91.31 225 PHE A CA 1
ATOM 1850 C C . PHE A 1 225 ? 2.123 -17.652 -20.821 1.00 91.31 225 PHE A C 1
ATOM 1852 O O . PHE A 1 225 ? 2.962 -18.551 -20.799 1.00 91.31 225 PHE A O 1
ATOM 1859 N N . ALA A 1 226 ? 0.937 -17.818 -21.414 1.00 88.69 226 ALA A N 1
ATOM 1860 C CA . ALA A 1 226 ? 0.480 -19.108 -21.920 1.00 88.69 226 ALA A CA 1
ATOM 1861 C C . ALA A 1 226 ? 1.386 -19.680 -23.025 1.00 88.69 226 ALA A C 1
ATOM 1863 O O . ALA A 1 226 ? 1.585 -20.892 -23.079 1.00 88.69 226 ALA A O 1
ATOM 1864 N N . SER A 1 227 ? 1.946 -18.827 -23.892 1.00 87.94 227 SER A N 1
ATOM 1865 C CA . SER A 1 227 ? 2.880 -19.246 -24.945 1.00 87.94 227 SER A CA 1
ATOM 1866 C C . SER A 1 227 ? 4.247 -19.646 -24.389 1.00 87.94 227 SER A C 1
ATOM 1868 O O . SER A 1 227 ? 4.807 -20.643 -24.831 1.00 87.94 227 SER A O 1
ATOM 1870 N N . LEU A 1 228 ? 4.748 -18.922 -23.383 1.00 89.81 228 LEU A N 1
ATOM 1871 C CA . LEU A 1 228 ? 6.035 -19.199 -22.732 1.00 89.81 228 LEU A CA 1
ATOM 1872 C C . LEU A 1 228 ? 6.000 -20.506 -21.919 1.00 89.81 228 LEU A C 1
ATOM 1874 O O . LEU A 1 228 ? 7.010 -21.191 -21.760 1.00 89.81 228 LEU A O 1
ATOM 1878 N N . LEU A 1 229 ? 4.821 -20.878 -21.415 1.00 88.06 229 LEU A N 1
ATOM 1879 C CA . LEU A 1 229 ? 4.614 -22.053 -20.567 1.00 88.06 229 LEU A CA 1
ATOM 1880 C C . LEU A 1 229 ? 4.066 -23.281 -21.316 1.00 88.06 229 LEU A C 1
ATOM 1882 O O . LEU A 1 229 ? 3.832 -24.312 -20.693 1.00 88.06 229 LEU A O 1
ATOM 1886 N N . ALA A 1 230 ? 3.893 -23.213 -22.639 1.00 78.31 230 ALA A N 1
ATOM 1887 C CA . ALA A 1 230 ? 3.135 -24.202 -23.412 1.00 78.31 230 ALA A CA 1
ATOM 1888 C C . ALA A 1 230 ? 3.653 -25.658 -23.344 1.00 78.31 230 ALA A C 1
ATOM 1890 O O . ALA A 1 230 ? 2.860 -26.570 -23.569 1.00 78.31 230 ALA A O 1
ATOM 1891 N N . ASP A 1 231 ? 4.928 -25.878 -23.009 1.00 68.19 231 ASP A N 1
ATOM 1892 C CA . ASP A 1 231 ? 5.554 -27.211 -22.992 1.00 68.19 231 ASP A CA 1
ATOM 1893 C C . ASP A 1 231 ? 5.353 -28.010 -21.683 1.00 68.19 231 ASP A C 1
ATOM 1895 O O . ASP A 1 231 ? 5.765 -29.165 -21.615 1.00 68.19 231 ASP A O 1
ATOM 1899 N N . GLU A 1 232 ? 4.734 -27.436 -20.640 1.00 60.50 232 GLU A N 1
ATOM 1900 C CA . GLU A 1 232 ? 4.659 -28.058 -19.297 1.00 60.50 232 GLU A CA 1
ATOM 1901 C C . GLU A 1 232 ? 3.322 -28.745 -18.940 1.00 60.50 232 GLU A C 1
ATOM 1903 O O . GLU A 1 232 ? 3.189 -29.279 -17.841 1.00 60.50 232 GLU A O 1
ATOM 1908 N N . GLY A 1 233 ? 2.334 -28.820 -19.842 1.00 49.94 233 GLY A N 1
ATOM 1909 C CA . GLY A 1 233 ? 1.089 -29.546 -19.549 1.00 49.94 233 GLY A CA 1
ATOM 1910 C C . GLY A 1 233 ? -0.068 -29.315 -20.523 1.00 49.94 233 GLY A C 1
ATOM 1911 O O . GLY A 1 233 ? -0.013 -28.468 -21.414 1.00 49.94 233 GLY A O 1
ATOM 1912 N N . THR A 1 234 ? -1.139 -30.104 -20.360 1.00 47.53 234 THR A N 1
ATOM 1913 C CA . THR A 1 234 ? -2.382 -30.032 -21.152 1.00 47.53 234 THR A CA 1
ATOM 1914 C C . THR A 1 234 ? -2.977 -28.620 -21.191 1.00 47.53 234 THR A C 1
ATOM 1916 O O . THR A 1 234 ? -2.893 -27.881 -20.216 1.00 47.53 234 THR A O 1
ATOM 1919 N N . LEU A 1 235 ? -3.675 -28.278 -22.285 1.00 50.09 235 LEU A N 1
ATOM 1920 C CA . LEU A 1 235 ? -4.380 -26.997 -22.509 1.00 50.09 235 LEU A CA 1
ATOM 1921 C C . LEU A 1 235 ? -5.217 -26.490 -21.311 1.00 50.09 235 LEU A C 1
ATOM 1923 O O . LEU A 1 235 ? -5.459 -25.290 -21.219 1.00 50.09 235 LEU A O 1
ATOM 1927 N N . ALA A 1 236 ? -5.644 -27.391 -20.420 1.00 47.97 236 ALA A N 1
ATOM 1928 C CA . ALA A 1 236 ? -6.428 -27.112 -19.220 1.00 47.97 236 ALA A CA 1
ATOM 1929 C C . ALA A 1 236 ? -5.666 -26.381 -18.092 1.00 47.97 236 ALA A C 1
ATOM 1931 O O . ALA A 1 236 ? -6.315 -25.717 -17.292 1.00 47.97 236 ALA A O 1
ATOM 1932 N N . ASP A 1 237 ? -4.328 -26.444 -18.051 1.00 57.59 237 ASP A N 1
ATOM 1933 C CA . ASP A 1 237 ? -3.507 -25.792 -17.007 1.00 57.59 237 ASP A CA 1
ATOM 1934 C C . ASP A 1 237 ? -2.921 -24.443 -17.440 1.00 57.59 237 ASP A C 1
ATOM 1936 O O . ASP A 1 237 ? -2.192 -23.787 -16.688 1.00 57.59 237 ASP A O 1
ATOM 1940 N N . ARG A 1 238 ? -3.257 -23.978 -18.650 1.00 64.75 238 ARG A N 1
ATOM 1941 C CA . ARG A 1 238 ? -2.789 -22.674 -19.117 1.00 64.75 238 ARG A CA 1
ATOM 1942 C C . ARG A 1 238 ? -3.353 -21.576 -18.217 1.00 64.75 238 ARG A C 1
ATOM 1944 O O . ARG A 1 238 ? -4.561 -21.540 -17.965 1.00 64.75 238 ARG A O 1
ATOM 1951 N N . PRO A 1 239 ? -2.508 -20.662 -17.725 1.00 68.12 239 PRO A N 1
ATOM 1952 C CA . PRO A 1 239 ? -2.986 -19.565 -16.915 1.00 68.12 239 PRO A CA 1
ATOM 1953 C C . PRO A 1 239 ? -3.725 -18.600 -17.858 1.00 68.12 239 PRO A C 1
ATOM 1955 O O . PRO A 1 239 ? -3.167 -18.104 -18.831 1.00 68.12 239 PRO A O 1
ATOM 1958 N N . VAL A 1 240 ? -5.026 -18.426 -17.627 1.00 74.94 240 VAL A N 1
ATOM 1959 C CA . VAL A 1 240 ? -5.919 -17.575 -18.425 1.00 74.94 240 VAL A CA 1
ATOM 1960 C C . VAL A 1 240 ? -6.721 -16.701 -17.473 1.00 74.94 240 VAL A C 1
ATOM 1962 O O . VAL A 1 240 ? -7.163 -17.183 -16.427 1.00 74.94 240 VAL A O 1
ATOM 1965 N N . GLY A 1 241 ? -6.938 -15.447 -17.867 1.00 82.62 241 GLY A N 1
ATOM 1966 C CA . GLY A 1 241 ? -7.799 -14.515 -17.160 1.00 82.62 241 GLY A CA 1
ATOM 1967 C C . GLY A 1 241 ? -7.035 -13.580 -16.221 1.00 82.62 241 GLY A C 1
ATOM 1968 O O . GLY A 1 241 ? -5.799 -13.525 -16.244 1.00 82.62 241 GLY A O 1
ATOM 1969 N N . PRO A 1 242 ? -7.772 -12.831 -15.383 1.00 84.94 242 PRO A N 1
ATOM 1970 C CA . PRO A 1 242 ? -7.180 -11.816 -14.528 1.00 84.94 242 PRO A CA 1
ATOM 1971 C C . PRO A 1 242 ? -6.176 -12.437 -13.557 1.00 84.94 242 PRO A C 1
ATOM 1973 O O . PRO A 1 242 ? -6.293 -13.597 -13.161 1.00 84.94 242 PRO A O 1
ATOM 1976 N N . ILE A 1 243 ? -5.198 -11.635 -13.141 1.00 88.12 243 ILE A N 1
ATOM 1977 C CA . ILE A 1 243 ? -4.186 -12.085 -12.187 1.00 88.12 243 ILE A CA 1
ATOM 1978 C C . ILE A 1 243 ? -4.846 -12.461 -10.856 1.00 88.12 243 ILE A C 1
ATOM 1980 O O . ILE A 1 243 ? -5.482 -11.641 -10.191 1.00 88.12 243 ILE A O 1
ATOM 1984 N N . GLU A 1 244 ? -4.627 -13.707 -10.451 1.00 87.62 244 GLU A N 1
ATOM 1985 C CA . GLU A 1 244 ? -4.982 -14.244 -9.143 1.00 87.62 244 GLU A CA 1
ATOM 1986 C C . GLU A 1 244 ? -3.705 -14.427 -8.314 1.00 87.62 244 GLU A C 1
ATOM 1988 O O . GLU A 1 244 ? -2.886 -15.291 -8.641 1.00 87.62 244 GLU A O 1
ATOM 1993 N N . PRO A 1 245 ? -3.520 -13.669 -7.217 1.00 88.31 245 PRO A N 1
ATOM 1994 C CA . PRO A 1 245 ? -2.277 -13.705 -6.449 1.00 88.31 245 PRO A CA 1
ATOM 1995 C C . PRO A 1 245 ? -1.873 -15.093 -5.941 1.00 88.31 245 PRO A C 1
ATOM 1997 O O . PRO A 1 245 ? -0.689 -15.398 -5.875 1.00 88.31 245 PRO A O 1
ATOM 2000 N N . ALA A 1 246 ? -2.846 -15.961 -5.641 1.00 87.38 246 ALA A N 1
ATOM 2001 C CA . ALA A 1 246 ? -2.597 -17.325 -5.172 1.00 87.38 246 ALA A CA 1
ATOM 2002 C C . ALA A 1 246 ? -1.875 -18.219 -6.202 1.00 87.38 246 ALA A C 1
ATOM 2004 O O . ALA A 1 246 ? -1.354 -19.268 -5.836 1.00 87.38 246 ALA A O 1
ATOM 2005 N N . ARG A 1 247 ? -1.853 -17.827 -7.483 1.00 88.38 247 ARG A N 1
ATOM 2006 C CA . ARG A 1 247 ? -1.198 -18.568 -8.572 1.00 88.38 247 ARG A CA 1
ATOM 2007 C C . ARG A 1 247 ? 0.183 -18.019 -8.933 1.00 88.38 247 ARG A C 1
ATOM 2009 O O . ARG A 1 247 ? 0.879 -18.652 -9.725 1.00 88.38 247 ARG A O 1
ATOM 2016 N N . LEU A 1 248 ? 0.573 -16.858 -8.394 1.00 89.94 248 LEU A N 1
ATOM 2017 C CA . LEU A 1 248 ? 1.786 -16.148 -8.812 1.00 89.94 248 LEU A CA 1
ATOM 2018 C C . LEU A 1 248 ? 3.058 -16.964 -8.583 1.00 89.94 248 LEU A C 1
ATOM 2020 O O . LEU A 1 248 ? 3.910 -16.971 -9.466 1.00 89.94 248 LEU A O 1
ATOM 2024 N N . ASP A 1 249 ? 3.166 -17.668 -7.456 1.00 90.00 249 ASP A N 1
ATOM 2025 C CA . ASP A 1 249 ? 4.371 -18.434 -7.114 1.00 90.00 249 ASP A CA 1
ATOM 2026 C C . ASP A 1 249 ? 4.565 -19.617 -8.065 1.00 90.00 249 ASP A C 1
ATOM 2028 O O . ASP A 1 249 ? 5.617 -19.740 -8.683 1.00 90.00 249 ASP A O 1
ATOM 2032 N N . ASN A 1 250 ? 3.511 -20.404 -8.298 1.00 89.19 250 ASN A N 1
ATOM 2033 C CA . ASN A 1 250 ? 3.564 -21.536 -9.228 1.00 89.19 250 ASN A CA 1
ATOM 2034 C C . ASN A 1 250 ? 3.909 -21.089 -10.659 1.00 89.19 250 ASN A C 1
ATOM 2036 O O . ASN A 1 250 ? 4.713 -21.723 -11.338 1.00 89.19 250 ASN A O 1
ATOM 2040 N N . ILE A 1 251 ? 3.313 -19.984 -11.127 1.00 90.56 251 ILE A N 1
ATOM 2041 C CA . ILE A 1 251 ? 3.602 -19.433 -12.460 1.00 90.56 251 ILE A CA 1
ATOM 2042 C C . ILE A 1 251 ? 5.036 -18.908 -12.519 1.00 90.56 251 ILE A C 1
ATOM 2044 O O . ILE A 1 251 ? 5.728 -19.115 -13.514 1.00 90.56 251 ILE A O 1
ATOM 2048 N N . ARG A 1 252 ? 5.496 -18.232 -11.462 1.00 92.56 252 ARG A N 1
ATOM 2049 C CA . ARG A 1 252 ? 6.865 -17.732 -11.372 1.00 92.56 252 ARG A CA 1
ATOM 2050 C C . ARG A 1 252 ? 7.861 -18.878 -11.449 1.00 92.56 252 ARG A C 1
ATOM 2052 O O . ARG A 1 252 ? 8.795 -18.780 -12.237 1.00 92.56 252 ARG A O 1
ATOM 2059 N N . ASP A 1 253 ? 7.659 -19.933 -10.669 1.00 92.00 253 ASP A N 1
ATOM 2060 C CA . ASP A 1 253 ? 8.554 -21.089 -10.620 1.00 92.00 253 ASP A CA 1
ATOM 2061 C C . ASP A 1 253 ? 8.685 -21.752 -11.997 1.00 92.00 253 ASP A C 1
ATOM 2063 O O . ASP A 1 253 ? 9.798 -22.055 -12.420 1.00 92.00 253 ASP A O 1
ATOM 2067 N N . ALA A 1 254 ? 7.587 -21.864 -12.751 1.00 91.69 254 ALA A N 1
ATOM 2068 C CA . ALA A 1 254 ? 7.604 -22.356 -14.130 1.00 91.69 254 ALA A CA 1
ATOM 2069 C C . ALA A 1 254 ? 8.247 -21.373 -15.133 1.00 91.69 254 ALA A C 1
ATOM 2071 O O . ALA A 1 254 ? 8.842 -21.778 -16.128 1.00 91.69 254 ALA A O 1
ATOM 2072 N N . LEU A 1 255 ? 8.141 -20.059 -14.908 1.00 92.00 255 LEU A N 1
ATOM 2073 C CA . LEU A 1 255 ? 8.761 -19.059 -15.782 1.00 92.00 255 LEU A CA 1
ATOM 2074 C C . LEU A 1 255 ? 10.277 -18.979 -15.580 1.00 92.00 255 LEU A C 1
ATOM 2076 O O . LEU A 1 255 ? 11.020 -18.913 -16.557 1.00 92.00 255 LEU A O 1
ATOM 2080 N N . VAL A 1 256 ? 10.761 -18.983 -14.335 1.00 93.06 256 VAL A N 1
ATOM 2081 C CA . VAL A 1 256 ? 12.197 -18.800 -14.046 1.00 93.06 256 VAL A CA 1
ATOM 2082 C C . VAL A 1 256 ? 13.065 -19.974 -14.506 1.00 93.06 256 VAL A C 1
ATOM 2084 O O . VAL A 1 256 ? 14.271 -19.799 -14.647 1.00 93.06 256 VAL A O 1
ATOM 2087 N N . THR A 1 257 ? 12.484 -21.147 -14.783 1.00 91.69 257 THR A N 1
ATOM 2088 C CA . THR A 1 257 ? 13.199 -22.278 -15.404 1.00 91.69 257 THR A CA 1
ATOM 2089 C C . THR A 1 257 ? 13.469 -22.058 -16.894 1.00 91.69 257 THR A C 1
ATOM 2091 O O . THR A 1 257 ? 14.397 -22.657 -17.437 1.00 91.69 257 THR A O 1
ATOM 2094 N N . LYS A 1 258 ? 12.681 -21.200 -17.557 1.00 91.00 258 LYS A N 1
ATOM 2095 C CA . LYS A 1 258 ? 12.745 -20.947 -19.007 1.00 91.00 258 LYS A CA 1
ATOM 2096 C C . LYS A 1 258 ? 13.299 -19.570 -19.361 1.00 91.00 258 LYS A C 1
ATOM 2098 O O . LYS A 1 258 ? 13.837 -19.380 -20.450 1.00 91.00 258 LYS A O 1
ATOM 2103 N N . LEU A 1 259 ? 13.136 -18.592 -18.473 1.00 92.31 259 LEU A N 1
ATOM 2104 C CA . LEU A 1 259 ? 13.588 -17.224 -18.697 1.00 92.31 259 LEU A CA 1
ATOM 2105 C C . LEU A 1 259 ? 15.102 -17.088 -18.488 1.00 92.31 259 LEU A C 1
ATOM 2107 O O . LEU A 1 259 ? 15.663 -17.706 -17.581 1.00 92.31 259 LEU A O 1
ATOM 2111 N N . PRO A 1 260 ? 15.777 -16.229 -19.272 1.00 90.06 260 PRO A N 1
ATOM 2112 C CA . PRO A 1 260 ? 17.179 -15.935 -19.041 1.00 90.06 260 PRO A CA 1
ATOM 2113 C C . PRO A 1 260 ? 17.337 -15.188 -17.714 1.00 90.06 260 PRO A C 1
ATOM 2115 O O . PRO A 1 260 ? 16.534 -14.315 -17.366 1.00 90.06 260 PRO A O 1
ATOM 2118 N N . LEU A 1 261 ? 18.412 -15.494 -16.988 1.00 90.75 261 LEU A N 1
ATOM 2119 C CA . LEU A 1 261 ? 18.814 -14.695 -15.836 1.00 90.75 261 LEU A CA 1
ATOM 2120 C C . LEU A 1 261 ? 19.171 -13.282 -16.304 1.00 90.75 261 LEU A C 1
ATOM 2122 O O . LEU A 1 261 ? 20.031 -13.109 -17.166 1.00 90.75 261 LEU A O 1
ATOM 2126 N N . ASN A 1 262 ? 18.545 -12.274 -15.698 1.00 92.38 262 ASN A N 1
ATOM 2127 C CA . ASN A 1 262 ? 18.821 -10.875 -15.993 1.00 92.38 262 ASN A CA 1
ATOM 2128 C C . ASN A 1 262 ? 19.005 -10.071 -14.692 1.00 92.38 262 ASN A C 1
ATOM 2130 O O . ASN A 1 262 ? 18.020 -9.713 -14.039 1.00 92.38 262 ASN A O 1
ATOM 2134 N N . PRO A 1 263 ? 20.260 -9.772 -14.303 1.00 92.06 263 PRO A N 1
ATOM 2135 C CA . PRO A 1 263 ? 20.542 -8.994 -13.101 1.00 92.06 263 PRO A CA 1
ATOM 2136 C C . PRO A 1 263 ? 19.975 -7.572 -13.130 1.00 92.06 263 PRO A C 1
ATOM 2138 O O . PRO A 1 263 ? 19.615 -7.065 -12.073 1.00 92.06 263 PRO A O 1
ATOM 2141 N N . ALA A 1 264 ? 19.873 -6.934 -14.300 1.00 90.56 264 ALA A N 1
ATOM 2142 C CA . ALA A 1 264 ? 19.320 -5.584 -14.413 1.00 90.56 264 ALA A CA 1
ATOM 2143 C C . ALA A 1 264 ? 17.813 -5.581 -14.104 1.00 90.56 264 ALA A C 1
ATOM 2145 O O . ALA A 1 264 ? 17.360 -4.815 -13.258 1.00 90.56 264 ALA A O 1
ATOM 2146 N N . LEU A 1 265 ? 17.051 -6.523 -14.674 1.00 91.31 265 LEU A N 1
ATOM 2147 C CA . LEU A 1 265 ? 15.622 -6.674 -14.360 1.00 91.31 265 LEU A CA 1
ATOM 2148 C C . LEU A 1 265 ? 15.396 -7.082 -12.894 1.00 91.31 265 LEU A C 1
ATOM 2150 O O . LEU A 1 265 ? 14.457 -6.616 -12.249 1.00 91.31 265 LEU A O 1
ATOM 2154 N N . ALA A 1 266 ? 16.284 -7.903 -12.327 1.00 91.25 266 ALA A N 1
ATOM 2155 C CA . ALA A 1 266 ? 16.232 -8.244 -10.906 1.00 91.25 266 ALA A CA 1
ATOM 2156 C C . ALA A 1 266 ? 16.528 -7.038 -9.991 1.00 91.25 266 ALA A C 1
ATOM 2158 O O . ALA A 1 266 ? 15.917 -6.922 -8.928 1.00 91.25 266 ALA A O 1
ATOM 2159 N N . GLN A 1 267 ? 17.421 -6.121 -10.390 1.00 89.31 267 GLN A N 1
ATOM 2160 C CA . GLN A 1 267 ? 17.696 -4.873 -9.658 1.00 89.31 267 GLN A CA 1
ATOM 2161 C C . GLN A 1 267 ? 16.492 -3.928 -9.645 1.00 89.31 267 GLN A C 1
ATOM 2163 O O . GLN A 1 267 ? 16.266 -3.255 -8.641 1.00 89.31 267 GLN A O 1
ATOM 2168 N N . LEU A 1 268 ? 15.672 -3.949 -10.699 1.00 87.44 268 LEU A N 1
ATOM 2169 C CA . LEU A 1 268 ? 14.377 -3.262 -10.740 1.00 87.44 268 LEU A CA 1
ATOM 2170 C C . LEU A 1 268 ? 13.298 -3.943 -9.876 1.00 87.44 268 LEU A C 1
ATOM 2172 O O . LEU A 1 268 ? 12.150 -3.502 -9.876 1.00 87.44 268 LEU A O 1
ATOM 2176 N N . ARG A 1 269 ? 13.645 -5.022 -9.156 1.00 90.94 269 ARG A N 1
ATOM 2177 C CA . ARG A 1 269 ? 12.721 -5.884 -8.399 1.00 90.94 269 ARG A CA 1
ATOM 2178 C C . ARG A 1 269 ? 11.565 -6.407 -9.251 1.00 90.94 269 ARG A C 1
ATOM 2180 O O . ARG A 1 269 ? 10.453 -6.594 -8.762 1.00 90.94 269 ARG A O 1
ATOM 2187 N N . LEU A 1 270 ? 11.836 -6.667 -10.528 1.00 93.00 270 LEU A N 1
ATOM 2188 C CA . LEU A 1 270 ? 10.806 -7.012 -11.489 1.00 93.00 270 LEU A CA 1
ATOM 2189 C C . LEU A 1 270 ? 10.414 -8.489 -11.410 1.00 93.00 270 LEU A C 1
ATOM 2191 O O . LEU A 1 270 ? 11.252 -9.380 -11.565 1.00 93.00 270 LEU A O 1
ATOM 2195 N N . TRP A 1 271 ? 9.125 -8.768 -11.241 1.00 94.00 271 TRP A N 1
ATOM 2196 C CA . TRP A 1 271 ? 8.596 -10.125 -11.397 1.00 94.00 271 TRP A CA 1
ATOM 2197 C C . TRP A 1 271 ? 8.682 -10.573 -12.874 1.00 94.00 271 TRP A C 1
ATOM 2199 O O . TRP A 1 271 ? 8.340 -9.775 -13.752 1.00 94.00 271 TRP A O 1
ATOM 2209 N N . PRO A 1 272 ? 9.083 -11.825 -13.192 1.00 94.25 272 PRO A N 1
ATOM 2210 C CA . PRO A 1 272 ? 9.384 -12.946 -12.290 1.00 94.25 272 PRO A CA 1
ATOM 2211 C C . PRO A 1 272 ? 10.855 -13.050 -11.846 1.00 94.25 272 PRO A C 1
ATOM 2213 O O . PRO A 1 272 ? 11.165 -13.863 -10.969 1.00 94.25 272 PRO A O 1
ATOM 2216 N N . TRP A 1 273 ? 11.763 -12.243 -12.408 1.00 94.19 273 TRP A N 1
ATOM 2217 C CA . TRP A 1 273 ? 13.201 -12.270 -12.086 1.00 94.19 273 TRP A CA 1
ATOM 2218 C C . TRP A 1 273 ? 13.507 -11.980 -10.611 1.00 94.19 273 TRP A C 1
ATOM 2220 O O . TRP A 1 273 ? 14.526 -12.434 -10.093 1.00 94.19 273 TRP A O 1
ATOM 2230 N N . PHE A 1 274 ? 12.605 -11.293 -9.915 1.00 92.50 274 PHE A N 1
ATOM 2231 C CA . PHE A 1 274 ? 12.659 -11.042 -8.481 1.00 92.50 274 PHE A CA 1
ATOM 2232 C C . PHE A 1 274 ? 11.418 -11.624 -7.772 1.00 92.50 274 PHE A C 1
ATOM 2234 O O . PHE A 1 274 ? 10.309 -11.519 -8.305 1.00 92.50 274 PHE A O 1
ATOM 2241 N N . PRO A 1 275 ? 11.562 -12.259 -6.589 1.00 90.25 275 PRO A N 1
ATOM 2242 C CA . PRO A 1 275 ? 10.417 -12.655 -5.772 1.00 90.25 275 PRO A CA 1
ATOM 2243 C C . PRO A 1 275 ? 9.711 -11.401 -5.242 1.00 90.25 275 PRO A C 1
ATOM 2245 O O . PRO A 1 275 ? 10.247 -10.672 -4.410 1.00 90.25 275 PRO A O 1
ATOM 2248 N N . TRP A 1 276 ? 8.515 -11.135 -5.754 1.00 88.31 276 TRP A N 1
ATOM 2249 C CA . TRP A 1 276 ? 7.846 -9.845 -5.616 1.00 88.31 276 TRP A CA 1
ATOM 2250 C C . TRP A 1 276 ? 6.514 -9.990 -4.872 1.00 88.31 276 TRP A C 1
ATOM 2252 O O . TRP A 1 276 ? 5.600 -10.659 -5.351 1.00 88.31 276 TRP A O 1
ATOM 2262 N N . TYR A 1 277 ? 6.421 -9.359 -3.697 1.00 91.00 277 TYR A N 1
ATOM 2263 C CA . TYR A 1 277 ? 5.272 -9.437 -2.785 1.00 91.00 277 TYR A CA 1
ATOM 2264 C C . TYR A 1 277 ? 4.918 -8.047 -2.225 1.00 91.00 277 TYR A C 1
ATOM 2266 O O . TYR A 1 277 ? 5.092 -7.782 -1.032 1.00 91.00 277 TYR A O 1
ATOM 2274 N N . PRO A 1 278 ? 4.434 -7.131 -3.072 1.00 91.12 278 PRO A N 1
ATOM 2275 C CA . PRO A 1 278 ? 4.316 -5.706 -2.749 1.00 91.12 278 PRO A CA 1
ATOM 2276 C C . PRO A 1 278 ? 3.277 -5.413 -1.656 1.00 91.12 278 PRO A C 1
ATOM 2278 O O . PRO A 1 278 ? 3.381 -4.435 -0.923 1.00 91.12 278 PRO A O 1
ATOM 2281 N N . TRP A 1 279 ? 2.303 -6.303 -1.444 1.00 92.69 279 TRP A N 1
ATOM 2282 C CA . TRP A 1 279 ? 1.352 -6.193 -0.332 1.00 92.69 279 TRP A CA 1
ATOM 2283 C C . TRP A 1 279 ? 2.019 -6.302 1.048 1.00 92.69 279 TRP A C 1
ATOM 2285 O O . TRP A 1 279 ? 1.436 -5.871 2.045 1.00 92.69 279 TRP A O 1
ATOM 2295 N N . TRP A 1 280 ? 3.237 -6.845 1.115 1.00 91.50 280 TRP A N 1
ATOM 2296 C CA . TRP A 1 280 ? 4.082 -6.874 2.307 1.00 91.50 280 TRP A CA 1
ATOM 2297 C C . TRP A 1 280 ? 5.162 -5.790 2.311 1.00 91.50 280 TRP A C 1
ATOM 2299 O O . TRP A 1 280 ? 5.915 -5.702 3.285 1.00 91.50 280 TRP A O 1
ATOM 2309 N N . ASP A 1 281 ? 5.242 -4.960 1.269 1.00 90.31 281 ASP A N 1
ATOM 2310 C CA . ASP A 1 281 ? 6.273 -3.940 1.175 1.00 90.31 281 ASP A CA 1
ATOM 2311 C C . ASP A 1 281 ? 5.928 -2.710 2.013 1.00 90.31 281 ASP A C 1
ATOM 2313 O O . ASP A 1 281 ? 5.099 -1.860 1.683 1.00 90.31 281 ASP A O 1
ATOM 2317 N N . CYS A 1 282 ? 6.588 -2.631 3.161 1.00 91.06 282 CYS A N 1
ATOM 2318 C CA . CYS A 1 282 ? 6.430 -1.540 4.107 1.00 91.06 282 CYS A CA 1
ATOM 2319 C C . CYS A 1 282 ? 7.381 -0.378 3.823 1.00 91.06 282 CYS A C 1
ATOM 2321 O O . CYS A 1 282 ? 7.481 0.506 4.676 1.00 91.06 282 CYS A O 1
ATOM 2323 N N . THR A 1 283 ? 8.104 -0.394 2.702 1.00 90.88 283 THR A N 1
ATOM 2324 C CA . THR A 1 283 ? 9.018 0.660 2.259 1.00 90.88 283 THR A CA 1
ATOM 2325 C C . THR A 1 283 ? 8.624 1.066 0.841 1.00 90.88 283 THR A C 1
ATOM 2327 O O . THR A 1 283 ? 8.951 0.343 -0.085 1.00 90.88 283 THR A O 1
ATOM 2330 N N . PRO A 1 284 ? 7.927 2.197 0.661 1.00 91.38 284 PRO A N 1
ATOM 2331 C CA . PRO A 1 284 ? 7.447 2.579 -0.660 1.00 91.38 284 PRO A CA 1
ATOM 2332 C C . PRO A 1 284 ? 8.617 2.812 -1.627 1.00 91.38 284 PRO A C 1
ATOM 2334 O O . PRO A 1 284 ? 9.625 3.423 -1.248 1.00 91.38 284 PRO A O 1
ATOM 2337 N N . ASP A 1 285 ? 8.463 2.363 -2.868 1.00 92.06 285 ASP A N 1
ATOM 2338 C CA . ASP A 1 285 ? 9.440 2.519 -3.943 1.00 92.06 285 ASP A CA 1
ATOM 2339 C C . ASP A 1 285 ? 9.157 3.848 -4.662 1.00 92.06 285 ASP A C 1
ATOM 2341 O O . ASP A 1 285 ? 8.357 3.935 -5.595 1.00 92.06 285 ASP A O 1
ATOM 2345 N N . LEU A 1 286 ? 9.776 4.922 -4.160 1.00 94.44 286 LEU A N 1
ATOM 2346 C CA . LEU A 1 286 ? 9.446 6.288 -4.562 1.00 94.44 286 LEU A CA 1
ATOM 2347 C C . LEU A 1 286 ? 10.100 6.722 -5.875 1.00 94.44 286 LEU A C 1
ATOM 2349 O O . LEU A 1 286 ? 11.314 6.615 -6.031 1.00 94.44 286 LEU A O 1
ATOM 2353 N N . ILE A 1 287 ? 9.293 7.344 -6.733 1.00 95.38 287 ILE A N 1
ATOM 2354 C CA . ILE A 1 287 ? 9.724 8.196 -7.850 1.00 95.38 287 ILE A CA 1
ATOM 2355 C C . ILE A 1 287 ? 9.161 9.610 -7.677 1.00 95.38 287 ILE A C 1
ATOM 2357 O O . ILE A 1 287 ? 8.142 9.816 -7.002 1.00 95.38 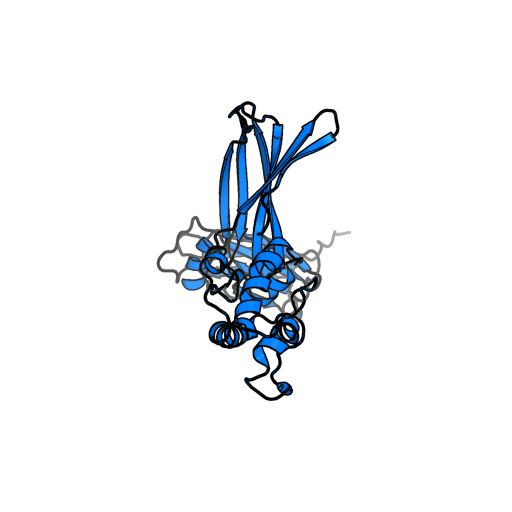287 ILE A O 1
ATOM 2361 N N . PHE A 1 288 ? 9.782 10.589 -8.325 1.00 97.12 288 PHE A N 1
ATOM 2362 C CA . PHE A 1 288 ? 9.407 11.992 -8.235 1.00 97.12 288 PHE A CA 1
ATOM 2363 C C . PHE A 1 288 ? 9.010 12.593 -9.583 1.00 97.12 288 PHE A C 1
ATOM 2365 O O . PHE A 1 288 ? 9.672 12.425 -10.604 1.00 97.12 288 PHE A O 1
ATOM 2372 N N . GLN A 1 289 ? 7.952 13.402 -9.546 1.00 97.38 289 GLN A N 1
ATOM 2373 C CA . GLN A 1 289 ? 7.620 14.345 -10.607 1.00 97.38 289 GLN A CA 1
ATOM 2374 C C . GLN A 1 289 ? 7.729 15.762 -10.053 1.00 97.38 289 GLN A C 1
ATOM 2376 O O . GLN A 1 289 ? 7.129 16.095 -9.026 1.00 97.38 289 GLN A O 1
ATOM 2381 N N . VAL A 1 290 ? 8.474 16.617 -10.744 1.00 97.31 290 VAL A N 1
ATOM 2382 C CA . VAL A 1 290 ? 8.682 18.011 -10.358 1.00 97.31 290 VAL A CA 1
ATOM 2383 C C . VAL A 1 290 ? 8.139 18.915 -11.445 1.00 97.31 290 VAL A C 1
ATOM 2385 O O . VAL A 1 290 ? 8.525 18.809 -12.607 1.00 97.31 290 VAL A O 1
ATOM 2388 N N . THR A 1 291 ? 7.263 19.841 -11.067 1.00 96.81 291 THR A N 1
ATOM 2389 C CA . THR A 1 291 ? 6.678 20.819 -11.988 1.00 96.81 291 THR A CA 1
ATOM 2390 C C . THR A 1 291 ? 6.806 22.238 -11.447 1.00 96.81 291 THR A C 1
ATOM 2392 O O . THR A 1 291 ? 6.868 22.450 -10.238 1.00 96.81 291 THR A O 1
ATOM 2395 N N . GLN A 1 292 ? 6.840 23.234 -12.327 1.00 93.69 292 GLN A N 1
ATOM 2396 C CA . GLN A 1 292 ? 6.852 24.646 -11.940 1.00 93.69 292 GLN A CA 1
ATOM 2397 C C . GLN A 1 292 ? 6.019 25.468 -12.918 1.00 93.69 292 GLN A C 1
ATOM 2399 O O . GLN A 1 292 ? 5.984 25.190 -14.117 1.00 93.69 292 GLN A O 1
ATOM 2404 N N . VAL A 1 293 ? 5.348 26.499 -12.410 1.00 89.25 293 VAL A N 1
ATOM 2405 C CA . VAL A 1 293 ? 4.635 27.457 -13.256 1.00 89.25 293 VAL A CA 1
ATOM 2406 C C . VAL A 1 293 ? 5.629 28.492 -13.776 1.00 89.25 293 VAL A C 1
ATOM 2408 O O . VAL A 1 293 ? 6.163 29.295 -13.015 1.00 89.25 293 VAL A O 1
ATOM 2411 N N . CYS A 1 294 ? 5.853 28.498 -15.086 1.00 83.38 294 CYS A N 1
ATOM 2412 C CA . CYS A 1 294 ? 6.687 29.473 -15.778 1.00 83.38 294 CYS A CA 1
ATOM 2413 C C . CYS A 1 294 ? 5.814 30.253 -16.768 1.00 83.38 294 CYS A C 1
ATOM 2415 O O . CYS A 1 294 ? 5.265 29.664 -17.700 1.00 83.38 294 CYS A O 1
ATOM 2417 N N . GLY A 1 295 ? 5.671 31.569 -16.571 1.00 80.19 295 GLY A N 1
ATOM 2418 C CA . GLY A 1 295 ? 4.904 32.430 -17.485 1.00 80.19 295 GLY A CA 1
ATOM 2419 C C . GLY A 1 295 ? 3.424 32.045 -17.622 1.00 80.19 295 GLY A C 1
ATOM 2420 O O . GLY A 1 295 ? 2.866 32.163 -18.704 1.00 80.19 295 GLY A O 1
ATOM 2421 N N . GLY A 1 296 ? 2.806 31.528 -16.553 1.00 85.25 296 GLY A N 1
ATOM 2422 C CA . GLY A 1 296 ? 1.406 31.073 -16.554 1.00 85.25 296 GLY A CA 1
ATOM 2423 C C . GLY A 1 296 ? 1.186 29.641 -17.060 1.00 85.25 296 GLY A C 1
ATOM 2424 O O . GLY A 1 296 ? 0.080 29.125 -16.945 1.00 85.25 296 GLY A O 1
ATOM 2425 N N . THR A 1 297 ? 2.228 28.967 -17.555 1.00 89.12 297 THR A N 1
ATOM 2426 C CA . THR A 1 297 ? 2.176 27.557 -17.981 1.00 89.12 297 THR A CA 1
ATOM 2427 C C . THR A 1 297 ? 2.917 26.642 -17.016 1.00 89.12 297 THR A C 1
ATOM 2429 O O . THR A 1 297 ? 4.030 26.955 -16.596 1.00 89.12 297 THR A O 1
ATOM 2432 N N . THR A 1 298 ? 2.325 25.491 -16.692 1.00 92.00 298 THR A N 1
ATOM 2433 C CA . THR A 1 298 ? 3.004 24.449 -15.908 1.00 92.00 298 THR A CA 1
ATOM 2434 C C . THR A 1 298 ? 4.000 23.718 -16.800 1.00 92.00 298 THR A C 1
ATOM 2436 O O . THR A 1 298 ? 3.620 23.186 -17.841 1.00 92.00 298 THR A O 1
ATOM 2439 N N . LYS A 1 299 ? 5.268 23.688 -16.394 1.00 92.69 299 LYS A N 1
ATOM 2440 C CA . LYS A 1 299 ? 6.338 22.928 -17.043 1.00 92.69 299 LYS A CA 1
ATOM 2441 C C . LYS A 1 299 ? 6.779 21.780 -16.147 1.00 92.69 299 LYS A C 1
ATOM 2443 O O . LYS A 1 299 ? 6.895 21.960 -14.936 1.00 92.69 299 LYS A O 1
ATOM 2448 N N . VAL A 1 300 ? 7.043 20.625 -16.751 1.00 93.75 300 VAL A N 1
ATOM 2449 C CA . VAL A 1 300 ? 7.685 19.487 -16.084 1.00 93.75 300 VAL A CA 1
ATOM 2450 C C . VAL A 1 300 ? 9.195 19.715 -16.100 1.00 93.75 300 VAL A C 1
ATOM 2452 O O . VAL A 1 300 ? 9.764 20.011 -17.148 1.00 93.75 300 VAL A O 1
ATOM 2455 N N . ILE A 1 301 ? 9.817 19.643 -14.927 1.00 91.50 301 ILE A N 1
ATOM 2456 C CA . ILE A 1 301 ? 11.264 19.796 -14.723 1.00 91.50 301 ILE A CA 1
ATOM 2457 C C . ILE A 1 301 ? 11.920 18.419 -14.632 1.00 91.50 301 ILE A C 1
ATOM 2459 O O . ILE A 1 301 ? 12.966 18.197 -15.232 1.00 91.50 301 ILE A O 1
ATOM 2463 N N . VAL A 1 302 ? 11.294 17.508 -13.886 1.00 93.75 302 VAL A N 1
ATOM 2464 C CA . VAL A 1 302 ? 11.725 16.117 -13.700 1.00 93.75 302 VAL A CA 1
ATOM 2465 C C . VAL A 1 302 ? 10.486 15.233 -13.759 1.00 93.75 302 VAL A C 1
ATOM 2467 O O . VAL A 1 302 ? 9.455 15.594 -13.188 1.00 93.75 302 VAL A O 1
ATOM 2470 N N . ASP A 1 303 ? 10.595 14.092 -14.428 1.00 93.81 303 ASP A N 1
ATOM 2471 C CA . ASP A 1 303 ? 9.616 13.009 -14.379 1.00 93.81 303 ASP A CA 1
ATOM 2472 C C . ASP A 1 303 ? 10.386 11.690 -14.356 1.00 93.81 303 ASP A C 1
ATOM 2474 O O . ASP A 1 303 ? 10.978 11.289 -15.357 1.00 93.81 303 ASP A O 1
ATOM 2478 N N . GLU A 1 304 ? 10.471 11.077 -13.180 1.00 91.62 304 GLU A N 1
ATOM 2479 C CA . GLU A 1 304 ? 11.085 9.765 -13.024 1.00 91.62 304 GLU A CA 1
ATOM 2480 C C . GLU A 1 304 ? 10.090 8.694 -13.520 1.00 91.62 304 GLU A C 1
ATOM 2482 O O . GLU A 1 304 ? 8.959 8.575 -13.037 1.00 91.62 304 GLU A O 1
ATOM 2487 N N . GLY A 1 305 ? 10.486 7.954 -14.560 1.00 85.31 305 GLY A N 1
ATOM 2488 C CA . GLY A 1 305 ? 9.700 6.875 -15.164 1.00 85.31 305 GLY A CA 1
ATOM 2489 C C . GLY A 1 305 ? 9.578 5.638 -14.266 1.00 85.31 305 GLY A C 1
ATOM 2490 O O . GLY A 1 305 ? 10.114 5.593 -13.158 1.00 85.31 305 GLY A O 1
ATOM 2491 N N . CYS A 1 306 ? 8.847 4.619 -14.730 1.00 82.88 306 CYS A N 1
ATOM 2492 C CA . CYS A 1 306 ? 8.878 3.308 -14.074 1.00 82.88 306 CYS A CA 1
ATOM 2493 C C . CYS A 1 306 ? 10.025 2.411 -14.571 1.00 82.88 306 CYS A C 1
ATOM 2495 O O . CYS A 1 306 ? 10.310 1.425 -13.892 1.00 82.88 306 CYS A O 1
ATOM 2497 N N . GLY A 1 307 ? 10.620 2.700 -15.734 1.00 68.81 307 GLY A N 1
ATOM 2498 C CA . GLY A 1 307 ? 11.641 1.887 -16.407 1.00 68.81 307 GLY A CA 1
ATOM 2499 C C . GLY A 1 307 ? 13.078 2.237 -16.060 1.00 68.81 307 GLY A C 1
ATOM 2500 O O . GLY A 1 307 ? 13.320 3.350 -15.544 1.00 68.81 307 GLY A O 1
#

pLDDT: mean 90.89, std 9.82, range [37.91, 98.38]

Sequence (307 aa):
MASKGKEQYTLTVPLDASGVEDFQPEQGVRVAAISRDGSALVRQVKFDKSGRGQASFTFREKPGHLKIVVGPAEASTEDLQGMQTISQELSARLWRDDVVNLPAIAISSYYWHWWRRWCRTFTVRGRVVCPDGRPVPGATVRAFDVDRWWWWCSKQQVGTAVTDAHGIFEMKFRWCCGWWPWYWWRLRHWHLEPELAEQIVPELQKVFPREQIPQPTPQPDFAQFASLLADEGTLADRPVGPIEPARLDNIRDALVTKLPLNPALAQLRLWPWFPWYPWWDCTPDLIFQVTQVCGGTTKVIVDEGCG